Protein AF-A0A383WEY5-F1 (afdb_monomer_lite)

pLDDT: mean 70.54, std 19.61, range [33.72, 97.19]

Foldseek 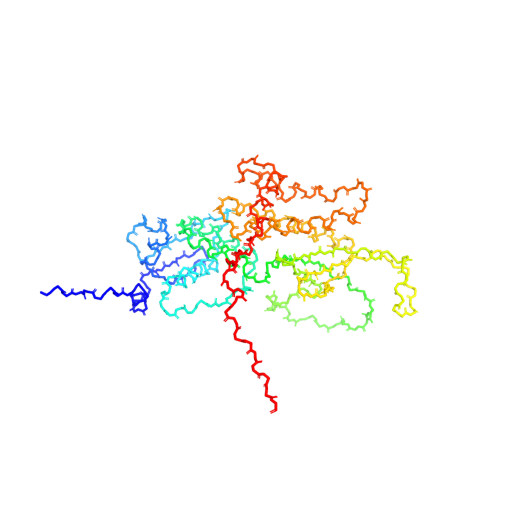3Di:
DDPPPPPDAPQNVQQPDFQQAWEAFLVRDTDGHHLVLCCVFFPLSVPDPPDSYHYQSVPDQVNHTQDPLLVVVLRLLSCCLRNHNVSPSPPPLQVDQLVSLLSNLSVCVSRRGDPSSNLVSLLSCQPSQFNFLWQWDFAPPPDDDPDDDDDDPDDPPPPVPPDDPPGIDTQTDGLQWFKAKDWPPVPDDPPPDPDDDPDDTWIWIWIDDPPDDTDTRDIDDPVSVVSSLLSVLQSLQSQLLSCLQSVRPSSLLSSLVSCVRHLVNVQPRPDDPDRPPVSVCSNCPPSSCVSNVNDRSVVSSVVSVPPPPPPVPPPPPPPVPVPPDDDPDDDD

Structure (mmCIF, N/CA/C/O backbone):
data_AF-A0A383WEY5-F1
#
_entry.id   AF-A0A383WEY5-F1
#
loop_
_atom_site.group_PDB
_atom_site.id
_atom_site.type_symbol
_atom_site.label_atom_id
_atom_site.label_alt_id
_atom_site.label_comp_id
_atom_site.label_asym_id
_atom_site.label_entity_id
_atom_site.label_seq_id
_atom_site.pdbx_PDB_ins_code
_atom_site.Cartn_x
_atom_site.Cartn_y
_atom_site.Cartn_z
_atom_site.occupancy
_atom_site.B_iso_or_equiv
_atom_site.auth_seq_id
_atom_site.auth_comp_id
_atom_site.auth_asym_id
_atom_site.auth_atom_id
_atom_site.pdbx_PDB_model_num
ATOM 1 N N . MET A 1 1 ? -49.384 -15.148 17.218 1.00 43.59 1 MET A N 1
ATOM 2 C CA . MET A 1 1 ? -48.835 -14.419 16.056 1.00 43.59 1 MET A CA 1
ATOM 3 C C . MET A 1 1 ? -47.506 -13.821 16.483 1.00 43.59 1 MET A C 1
ATOM 5 O O . MET A 1 1 ? -47.506 -12.902 17.290 1.00 43.59 1 MET A O 1
ATOM 9 N N . ALA A 1 2 ? -46.388 -14.416 16.065 1.00 38.34 2 ALA A N 1
ATOM 10 C CA . ALA A 1 2 ? -45.061 -13.903 16.392 1.00 38.34 2 ALA A CA 1
ATOM 11 C C . ALA A 1 2 ? -44.795 -12.667 15.525 1.00 38.34 2 ALA A C 1
ATOM 13 O O . ALA A 1 2 ? -44.758 -12.763 14.300 1.00 38.34 2 ALA A O 1
ATOM 14 N N . SER A 1 3 ? -44.684 -11.505 16.168 1.00 42.38 3 SER A N 1
ATOM 15 C CA . SER A 1 3 ? -44.278 -10.261 15.521 1.00 42.38 3 SER A CA 1
ATOM 16 C C . SER A 1 3 ? -42.852 -10.437 15.012 1.00 42.38 3 SER A C 1
ATOM 18 O O . SER A 1 3 ? -41.915 -10.499 15.804 1.00 42.38 3 SER A O 1
ATOM 20 N N . CYS A 1 4 ? -42.700 -10.550 13.694 1.00 42.41 4 CYS A N 1
ATOM 21 C CA . CYS A 1 4 ? -41.409 -10.519 13.026 1.00 42.41 4 CYS A CA 1
ATOM 22 C C . CYS A 1 4 ? -40.810 -9.128 13.270 1.00 42.41 4 CYS A C 1
ATOM 24 O O . CYS A 1 4 ? -41.221 -8.152 12.640 1.00 42.41 4 CYS A O 1
ATOM 26 N N . SER A 1 5 ? -39.906 -9.011 14.245 1.00 51.88 5 SER A N 1
ATOM 27 C CA . SER A 1 5 ? -39.143 -7.789 14.467 1.00 51.88 5 SER A CA 1
ATOM 28 C C . SER A 1 5 ? -38.393 -7.475 13.176 1.00 51.88 5 SER A C 1
ATOM 30 O O . SER A 1 5 ? -37.615 -8.290 12.680 1.00 51.88 5 SER A O 1
ATOM 32 N N . LYS A 1 6 ? -38.677 -6.310 12.584 1.00 58.25 6 LYS A N 1
ATOM 33 C CA . LYS A 1 6 ? -37.878 -5.789 11.476 1.00 58.25 6 LYS A CA 1
ATOM 34 C C . LYS A 1 6 ? -36.444 -5.699 11.986 1.00 58.25 6 LYS A C 1
ATOM 36 O O . LYS A 1 6 ? -36.179 -4.952 12.922 1.00 58.25 6 LYS A O 1
ATOM 41 N N . GLN A 1 7 ? -35.551 -6.501 11.415 1.00 49.25 7 GLN A N 1
ATOM 42 C CA . GLN A 1 7 ? -34.121 -6.312 11.598 1.00 49.25 7 GLN A CA 1
ATOM 43 C C . GLN A 1 7 ? -33.786 -4.964 10.969 1.00 49.25 7 GLN A C 1
ATOM 45 O O . GLN A 1 7 ? -33.694 -4.860 9.747 1.00 49.25 7 GLN A O 1
ATOM 50 N N . SER A 1 8 ? -33.693 -3.927 11.800 1.00 51.91 8 SER A N 1
ATOM 51 C CA . SER A 1 8 ? -33.147 -2.641 11.385 1.00 51.91 8 SER A CA 1
ATOM 52 C C . SER A 1 8 ? -31.754 -2.905 10.839 1.00 51.91 8 SER A C 1
ATOM 54 O O . SER A 1 8 ? -30.944 -3.584 11.480 1.00 51.91 8 SER A O 1
ATOM 56 N N . SER A 1 9 ? -31.495 -2.446 9.621 1.00 63.38 9 SER A N 1
ATOM 57 C CA . SER A 1 9 ? -30.185 -2.670 9.020 1.00 63.38 9 SER A CA 1
ATOM 58 C C . SER A 1 9 ? -29.128 -1.900 9.818 1.00 63.38 9 SER A C 1
ATOM 60 O O . SER A 1 9 ? -29.400 -0.826 10.353 1.00 63.38 9 SER A O 1
ATOM 62 N N . PHE A 1 10 ? -27.901 -2.419 9.890 1.00 59.50 10 PHE A N 1
ATOM 63 C CA . PHE A 1 10 ? -26.792 -1.723 10.557 1.00 59.50 10 PHE A CA 1
ATOM 64 C C . PHE A 1 10 ? -26.586 -0.297 9.999 1.00 59.50 10 PHE A C 1
ATOM 66 O O . PHE A 1 10 ? -26.221 0.625 10.726 1.00 59.50 10 PHE A O 1
ATOM 73 N N . ALA A 1 11 ? -26.904 -0.096 8.716 1.00 57.78 11 ALA A N 1
ATOM 74 C CA . ALA A 1 11 ? -26.893 1.205 8.061 1.00 57.78 11 ALA A CA 1
ATOM 75 C C . ALA A 1 11 ? -27.895 2.201 8.672 1.00 57.78 11 ALA A C 1
ATOM 77 O O . ALA A 1 11 ? -27.540 3.361 8.858 1.00 57.78 11 ALA A O 1
ATOM 78 N N . GLU A 1 12 ? -29.109 1.760 9.022 1.00 60.22 12 GLU A N 1
ATOM 79 C CA . GLU A 1 12 ? -30.124 2.597 9.686 1.00 60.22 12 GLU A CA 1
ATOM 80 C C . GLU A 1 12 ? -29.719 2.955 11.118 1.00 60.22 12 GLU A C 1
ATOM 82 O O . GLU A 1 12 ? -29.953 4.077 11.559 1.00 60.22 12 GLU A O 1
ATOM 87 N N . PHE A 1 13 ? -29.075 2.024 11.826 1.00 62.94 13 PHE A N 1
ATOM 88 C CA . PHE A 1 13 ? -28.572 2.268 13.175 1.00 62.94 13 PHE A CA 1
ATOM 89 C C . PHE A 1 13 ? -27.443 3.310 13.179 1.00 62.94 13 PHE A C 1
ATOM 91 O O . PHE A 1 13 ? -27.469 4.273 13.948 1.00 62.94 13 PHE A O 1
ATOM 98 N N . ALA A 1 14 ? -26.472 3.156 12.277 1.00 59.81 14 ALA A N 1
ATOM 99 C CA . ALA A 1 14 ? -25.358 4.087 12.171 1.00 59.81 14 ALA A CA 1
ATOM 100 C C . ALA A 1 14 ? -25.795 5.456 11.623 1.00 59.81 14 ALA A C 1
ATOM 102 O O . ALA A 1 14 ? -25.292 6.474 12.075 1.00 59.81 14 ALA A O 1
ATOM 103 N N . ALA A 1 15 ? -26.754 5.510 10.688 1.00 59.94 15 ALA A N 1
ATOM 104 C CA . ALA A 1 15 ? -27.211 6.759 10.069 1.00 59.94 15 ALA A CA 1
ATOM 105 C C . ALA A 1 15 ? -27.900 7.743 11.033 1.00 59.94 15 ALA A C 1
ATOM 107 O O . ALA A 1 15 ? -27.973 8.929 10.724 1.00 59.94 15 ALA A O 1
ATOM 108 N N . GLY A 1 16 ? -28.414 7.263 12.170 1.00 62.66 16 GLY A N 1
ATOM 109 C CA . GLY A 1 16 ? -29.139 8.078 13.149 1.00 62.66 16 GLY A CA 1
ATOM 110 C C . GLY A 1 16 ? -28.388 8.360 14.451 1.00 62.66 16 GLY A C 1
ATOM 111 O O . GLY A 1 16 ? -28.964 8.990 15.334 1.00 62.66 16 GLY A O 1
ATOM 112 N N . THR A 1 17 ? -27.153 7.875 14.609 1.00 71.94 17 THR A N 1
ATOM 113 C CA . THR A 1 17 ? -26.399 7.992 15.865 1.00 71.94 17 THR A CA 1
ATOM 114 C C . THR A 1 17 ? -25.246 8.984 15.741 1.00 71.94 17 THR A C 1
ATOM 116 O O . THR A 1 17 ? -24.401 8.884 14.847 1.00 71.94 17 THR A O 1
ATOM 119 N N . ASP A 1 18 ? -25.211 9.949 16.663 1.00 83.44 18 ASP A N 1
ATOM 120 C CA . ASP A 1 18 ? -24.089 10.874 16.805 1.00 83.44 18 ASP A CA 1
ATOM 121 C C . ASP A 1 18 ? -22.791 10.095 17.096 1.00 83.44 18 ASP A C 1
ATOM 123 O O . ASP A 1 18 ? -22.831 9.063 17.776 1.00 83.44 18 ASP A O 1
ATOM 127 N N . PRO A 1 19 ? -21.626 10.551 16.598 1.00 86.56 19 PRO A N 1
ATOM 128 C CA . PRO A 1 19 ? -20.351 9.904 16.884 1.00 86.56 19 PRO A CA 1
ATOM 129 C C . PRO A 1 19 ? -20.079 9.923 18.394 1.00 86.56 19 PRO A C 1
ATOM 131 O O . PRO A 1 19 ? -19.884 10.976 18.999 1.00 86.56 19 PRO A O 1
ATOM 134 N N . THR A 1 20 ? -20.067 8.743 19.013 1.00 92.81 20 THR A N 1
ATOM 135 C CA . THR A 1 20 ? -19.913 8.588 20.470 1.00 92.81 20 THR A CA 1
ATOM 136 C C . THR A 1 20 ? -18.460 8.440 20.921 1.00 92.81 20 THR A C 1
ATOM 138 O O . THR A 1 20 ? -18.201 8.352 22.121 1.00 92.81 20 THR A O 1
ATOM 141 N N . LEU A 1 21 ? -17.514 8.339 19.984 1.00 94.69 21 LEU A N 1
ATOM 142 C CA . LEU A 1 21 ? -16.096 8.127 20.254 1.00 94.69 21 LEU A CA 1
ATOM 143 C C . LEU A 1 21 ? -15.261 9.253 19.646 1.00 94.69 21 LEU A C 1
ATOM 145 O O . LEU A 1 21 ? -15.475 9.651 18.504 1.00 94.69 21 LEU A O 1
ATOM 149 N N . THR A 1 22 ? -14.259 9.717 20.387 1.00 96.62 22 THR A N 1
ATOM 150 C CA . THR A 1 22 ? -13.216 10.610 19.871 1.00 96.62 22 THR A CA 1
ATOM 151 C C . THR A 1 22 ? -11.902 9.847 19.741 1.00 96.62 22 THR A C 1
ATOM 153 O O . THR A 1 22 ? -11.352 9.369 20.732 1.00 96.62 22 THR A O 1
ATOM 156 N N . VAL A 1 23 ? -11.369 9.738 18.527 1.00 96.69 23 VAL A N 1
ATOM 157 C CA . VAL A 1 23 ? -10.039 9.172 18.270 1.00 96.69 23 VAL A CA 1
ATOM 158 C C . VAL A 1 23 ? -9.011 10.294 18.355 1.00 96.69 23 VAL A C 1
ATOM 160 O O . VAL A 1 23 ? -9.119 11.285 17.637 1.00 96.69 23 VAL A O 1
ATOM 163 N N . LYS A 1 24 ? -8.024 10.157 19.238 1.00 97.19 24 LYS A N 1
ATOM 164 C CA . LYS A 1 24 ? -6.945 11.133 19.416 1.00 97.19 24 LYS A CA 1
ATOM 165 C C . LYS A 1 24 ? -5.685 10.632 18.715 1.00 97.19 24 LYS A C 1
ATOM 167 O O . LYS A 1 24 ? -5.243 9.523 18.998 1.00 97.19 24 LYS A O 1
ATOM 172 N N . THR A 1 25 ? -5.113 11.419 17.810 1.00 96.56 25 THR A N 1
ATOM 173 C CA . THR A 1 25 ? -3.921 11.038 17.031 1.00 96.56 25 THR A CA 1
ATOM 174 C C . THR A 1 25 ? -2.627 11.531 17.687 1.00 96.56 25 THR A C 1
ATOM 176 O O . THR A 1 25 ? -2.652 12.264 18.680 1.00 96.56 25 THR A O 1
ATOM 179 N N . ALA A 1 26 ? -1.472 11.108 17.168 1.00 94.19 26 ALA A N 1
ATOM 180 C CA . ALA A 1 26 ? -0.163 11.563 17.652 1.00 94.19 26 ALA A CA 1
ATOM 181 C C . ALA A 1 26 ? 0.045 13.072 17.467 1.00 94.19 26 ALA A C 1
ATOM 183 O O . ALA A 1 26 ? 0.628 13.721 18.330 1.00 94.19 26 ALA A O 1
ATOM 184 N N . ASP A 1 27 ? -0.539 13.636 16.411 1.00 93.12 27 ASP A N 1
ATOM 185 C CA . ASP A 1 27 ? -0.471 15.065 16.089 1.00 93.12 27 ASP A CA 1
ATOM 186 C C . ASP A 1 27 ? -1.382 15.932 16.986 1.00 93.12 27 ASP A C 1
ATOM 188 O O . ASP A 1 27 ? -1.498 17.139 16.786 1.00 93.12 27 ASP A O 1
ATOM 192 N N . GLY A 1 28 ? -2.075 15.326 17.960 1.00 93.44 28 GLY A N 1
ATOM 193 C CA . GLY A 1 28 ? -3.069 16.000 18.802 1.00 93.44 28 GLY A CA 1
ATOM 194 C C . GLY A 1 28 ? -4.422 16.216 18.116 1.00 93.44 28 GLY A C 1
ATOM 195 O O . GLY A 1 28 ? -5.297 16.871 18.679 1.00 93.44 28 GLY A O 1
ATOM 196 N N . GLY A 1 29 ? -4.613 15.660 16.917 1.00 94.06 29 GLY A N 1
ATOM 197 C CA . GLY A 1 29 ? -5.878 15.704 16.195 1.00 94.06 29 GLY A CA 1
ATOM 198 C C . GLY A 1 29 ? -6.965 14.885 16.893 1.00 94.06 29 GLY A C 1
ATOM 199 O O . GLY A 1 29 ? -6.694 13.841 17.487 1.00 94.06 29 GLY A O 1
ATOM 200 N N . HIS A 1 30 ? -8.210 15.352 16.788 1.00 95.56 30 HIS A N 1
ATOM 201 C CA . HIS A 1 30 ? -9.394 14.679 17.319 1.00 95.56 30 HIS A CA 1
ATOM 202 C C . HIS A 1 30 ? -10.341 14.330 16.172 1.00 95.56 30 HIS A C 1
ATOM 204 O O . HIS A 1 30 ? -10.857 15.220 15.497 1.00 95.56 30 HIS A O 1
ATOM 210 N N . ILE A 1 31 ? -10.560 13.036 15.946 1.00 94.44 31 ILE A N 1
ATOM 211 C CA . ILE A 1 31 ? -11.407 12.525 14.866 1.00 94.44 31 ILE A CA 1
ATOM 212 C C . ILE A 1 31 ? -12.661 11.890 15.485 1.00 94.44 31 ILE A C 1
ATOM 214 O O . ILE A 1 31 ? -12.530 10.949 16.273 1.00 94.44 31 ILE A O 1
ATOM 218 N N . PRO A 1 32 ? -13.874 12.370 15.162 1.00 93.69 32 PRO A N 1
ATOM 219 C CA . PRO A 1 32 ? -15.103 11.734 15.620 1.00 93.69 32 PRO A CA 1
ATOM 220 C C . PRO A 1 32 ? -15.298 10.373 14.937 1.00 93.69 32 PRO A C 1
ATOM 222 O O . PRO A 1 32 ? -15.072 10.239 13.736 1.00 93.69 32 PRO A O 1
ATOM 225 N N . ALA A 1 33 ? -15.735 9.368 15.695 1.00 92.19 33 ALA A N 1
ATOM 226 C CA . ALA A 1 33 ? -15.997 8.020 15.200 1.00 92.19 33 ALA A CA 1
ATOM 227 C C . ALA A 1 33 ? -17.173 7.350 15.931 1.00 92.19 33 ALA A C 1
ATOM 229 O O . ALA A 1 33 ? -17.556 7.725 17.043 1.00 92.19 33 ALA A O 1
ATOM 230 N N . HIS A 1 34 ? -17.730 6.307 15.317 1.00 91.69 34 HIS A N 1
ATOM 231 C CA . HIS A 1 34 ? -18.780 5.481 15.917 1.00 91.69 34 HIS A CA 1
ATOM 232 C C . HIS A 1 34 ? -18.167 4.298 16.668 1.00 91.69 34 HIS A C 1
ATOM 234 O O . HIS A 1 34 ? -17.575 3.406 16.053 1.00 91.69 34 HIS A O 1
ATOM 240 N N . ASN A 1 35 ? -18.347 4.270 17.995 1.00 92.25 35 ASN A N 1
ATOM 241 C CA . ASN A 1 35 ? -17.805 3.227 18.875 1.00 92.25 35 ASN A CA 1
ATOM 242 C C . ASN A 1 35 ? -18.172 1.812 18.391 1.00 92.25 35 ASN A C 1
ATOM 244 O O . ASN A 1 35 ? -17.320 0.932 18.306 1.00 92.25 35 ASN A O 1
ATOM 248 N N . GLU A 1 36 ? -19.429 1.612 17.997 1.00 90.12 36 GLU A N 1
ATOM 249 C CA . GLU A 1 36 ? -19.937 0.302 17.579 1.00 90.12 36 GLU A CA 1
ATOM 250 C C . GLU A 1 36 ? -19.319 -0.204 16.275 1.00 90.12 36 GLU A C 1
ATOM 252 O O . GLU A 1 36 ? -19.024 -1.393 16.143 1.00 90.12 36 GLU A O 1
ATOM 257 N N . VAL A 1 37 ? -19.068 0.701 15.324 1.00 90.06 37 VAL A N 1
ATOM 258 C CA . VAL A 1 37 ? -18.406 0.353 14.063 1.00 90.06 37 VAL A CA 1
ATOM 259 C C . VAL A 1 37 ? -16.993 -0.136 14.353 1.00 90.06 37 VAL A C 1
ATOM 261 O O . VAL A 1 37 ? -16.603 -1.214 13.904 1.00 90.06 37 VAL A O 1
ATOM 264 N N . LEU A 1 38 ? -16.243 0.629 15.146 1.00 92.25 38 LEU A N 1
ATOM 265 C CA . LEU A 1 38 ? -14.870 0.292 15.506 1.00 92.25 38 LEU A CA 1
ATOM 266 C C . LEU A 1 38 ? -14.778 -0.982 16.340 1.00 92.25 38 LEU A C 1
ATOM 268 O O . LEU A 1 38 ? -13.862 -1.774 16.138 1.00 92.25 38 LEU A O 1
ATOM 272 N N . TRP A 1 39 ? -15.740 -1.229 17.226 1.00 92.12 39 TRP A N 1
ATOM 273 C CA . TRP A 1 39 ? -15.789 -2.449 18.035 1.00 92.12 39 TRP A CA 1
ATOM 274 C C . TRP A 1 39 ? -15.992 -3.706 17.173 1.00 92.12 39 TRP A C 1
ATOM 276 O O . TRP A 1 39 ? -15.431 -4.778 17.448 1.00 92.12 39 TRP A O 1
ATOM 286 N N . LEU A 1 40 ? -16.755 -3.568 16.084 1.00 90.19 40 LEU A N 1
ATOM 287 C CA . LEU A 1 40 ? -16.955 -4.639 15.117 1.00 90.19 40 LEU A CA 1
ATOM 288 C C . LEU A 1 40 ? -15.687 -4.904 14.300 1.00 90.19 40 LEU A C 1
ATOM 290 O O . LEU A 1 40 ? -15.306 -6.067 14.136 1.00 90.19 40 LEU A O 1
ATOM 294 N N . VAL A 1 41 ? -15.034 -3.851 13.800 1.00 92.31 41 VAL A N 1
ATOM 295 C CA . VAL A 1 41 ? -13.964 -4.002 12.807 1.00 92.31 41 VAL A CA 1
ATOM 296 C C . VAL A 1 41 ? -12.550 -4.063 13.378 1.00 92.31 41 VAL A C 1
ATOM 298 O O . VAL A 1 41 ? -11.715 -4.674 12.721 1.00 92.31 41 VAL A O 1
ATOM 301 N N . CYS A 1 42 ? -12.271 -3.491 14.553 1.00 94.12 42 CYS A N 1
ATOM 302 C CA . CYS A 1 42 ? -10.924 -3.378 15.124 1.00 94.12 42 CYS A CA 1
ATOM 303 C C . CYS A 1 42 ? -10.793 -4.221 16.397 1.00 94.12 42 CYS A C 1
ATOM 305 O O . CYS A 1 42 ? -11.432 -3.951 17.419 1.00 94.12 42 CYS A O 1
ATOM 307 N N . SER A 1 43 ? -9.932 -5.239 16.372 1.00 94.12 43 SER A N 1
ATOM 308 C CA . SER A 1 43 ? -9.763 -6.132 17.522 1.00 94.12 43 SER A CA 1
ATOM 309 C C . SER A 1 43 ? -9.110 -5.455 18.724 1.00 94.12 43 SER A C 1
ATOM 311 O O . SER A 1 43 ? -9.415 -5.829 19.855 1.00 94.12 43 SER A O 1
ATOM 313 N N . CYS A 1 44 ? -8.224 -4.473 18.517 1.00 93.31 44 CYS A N 1
ATOM 314 C CA . CYS A 1 44 ? -7.603 -3.765 19.640 1.00 93.31 44 CYS A CA 1
ATOM 315 C C . CYS A 1 44 ? -8.631 -2.921 20.407 1.00 93.31 44 CYS A C 1
ATOM 317 O O . CYS A 1 44 ? -8.615 -2.901 21.636 1.00 93.31 44 CYS A O 1
ATOM 319 N N . TRP A 1 45 ? -9.575 -2.307 19.688 1.00 92.56 45 TRP A N 1
ATOM 320 C CA . TRP A 1 45 ? -10.630 -1.498 20.281 1.00 92.56 45 TRP A CA 1
ATOM 321 C C . TRP A 1 45 ? -11.671 -2.354 21.004 1.00 92.56 45 TRP A C 1
ATOM 323 O O . TRP A 1 45 ? -12.151 -1.980 22.069 1.00 92.56 45 TRP A O 1
ATOM 333 N N . ARG A 1 46 ? -11.958 -3.559 20.496 1.00 89.88 46 ARG A N 1
ATOM 334 C CA . ARG A 1 46 ? -12.866 -4.509 21.158 1.00 89.88 46 ARG A CA 1
ATOM 335 C C . ARG A 1 46 ? -12.474 -4.826 22.604 1.00 89.88 46 ARG A C 1
ATOM 337 O O . ARG A 1 46 ? -13.348 -5.073 23.430 1.00 89.88 46 ARG A O 1
ATOM 344 N N . ASN A 1 47 ? -11.173 -4.822 22.887 1.00 88.69 47 ASN A N 1
ATOM 345 C CA . ASN A 1 47 ? -10.608 -5.121 24.201 1.00 88.69 47 ASN A CA 1
ATOM 346 C C . ASN A 1 47 ? -10.268 -3.858 25.010 1.00 88.69 47 ASN A C 1
ATOM 348 O O . ASN A 1 47 ? -9.716 -3.968 26.106 1.00 88.69 47 ASN A O 1
ATOM 352 N N . ALA A 1 48 ? -10.545 -2.669 24.472 1.00 87.94 48 ALA A N 1
ATOM 353 C CA . ALA A 1 48 ? -10.270 -1.416 25.152 1.00 87.94 48 ALA A CA 1
ATOM 354 C C . ALA A 1 48 ? -11.243 -1.204 26.329 1.00 87.94 48 ALA A C 1
ATOM 356 O O . ALA A 1 48 ? -12.381 -1.684 26.296 1.00 87.94 48 ALA A O 1
ATOM 357 N N . PRO A 1 49 ? -10.819 -0.486 27.386 1.00 87.81 49 PRO A N 1
ATOM 358 C CA . PRO A 1 49 ? -11.724 -0.091 28.458 1.00 87.81 49 PRO A CA 1
ATOM 359 C C . PRO A 1 49 ? -12.861 0.777 27.910 1.00 87.81 49 PRO A C 1
ATOM 361 O O . PRO A 1 49 ? -12.678 1.504 26.933 1.00 87.81 49 PRO A O 1
ATOM 364 N N . ALA A 1 50 ? -14.021 0.735 28.571 1.00 89.88 50 ALA A N 1
ATOM 365 C CA . ALA A 1 50 ? -15.154 1.593 28.241 1.00 89.88 50 ALA A CA 1
ATOM 366 C C . ALA A 1 50 ? -14.747 3.068 28.395 1.00 89.88 50 ALA A C 1
ATOM 368 O O . ALA A 1 50 ? -14.691 3.608 29.498 1.00 89.88 50 ALA A O 1
ATOM 369 N N . SER A 1 51 ? -14.408 3.693 27.273 1.00 92.31 51 SER A N 1
ATOM 370 C CA . SER A 1 51 ? -13.923 5.061 27.177 1.00 92.31 51 SER A CA 1
ATOM 371 C C . SER A 1 51 ? -14.543 5.708 25.951 1.00 92.31 51 SER A C 1
ATOM 373 O O . SER A 1 51 ? -14.654 5.086 24.895 1.00 92.31 51 SER A O 1
ATOM 375 N N . ASN A 1 52 ? -14.892 6.985 26.081 1.00 94.19 52 ASN A N 1
ATOM 376 C CA . ASN A 1 52 ? -15.352 7.805 24.960 1.00 94.19 52 ASN A CA 1
ATOM 377 C C . ASN A 1 52 ? -14.178 8.373 24.148 1.00 94.19 52 ASN A C 1
ATOM 379 O O . ASN A 1 52 ? -14.388 9.104 23.180 1.00 94.19 52 ASN A O 1
ATOM 383 N N . THR A 1 53 ? -12.947 8.010 24.516 1.00 96.50 53 THR A N 1
ATOM 384 C CA . THR A 1 53 ? -11.725 8.408 23.823 1.00 96.50 53 THR A CA 1
ATOM 385 C C . THR A 1 53 ? -10.867 7.190 23.510 1.00 96.50 53 THR A C 1
ATOM 387 O O . THR A 1 53 ? -10.533 6.415 24.411 1.00 96.50 53 THR A O 1
ATOM 390 N N . TRP A 1 54 ? -10.463 7.063 22.247 1.00 95.69 54 TRP A N 1
ATOM 391 C CA . TRP A 1 54 ? -9.442 6.120 21.803 1.00 95.69 54 TRP A CA 1
ATOM 392 C C . TRP A 1 54 ? -8.137 6.875 21.548 1.00 95.69 54 TRP A C 1
ATOM 394 O O . TRP A 1 54 ? -8.015 7.598 20.560 1.00 95.69 54 TRP A O 1
ATOM 404 N N . ASP A 1 55 ? -7.178 6.755 22.469 1.00 96.50 55 ASP A N 1
ATOM 405 C CA . ASP A 1 55 ? -5.888 7.445 22.366 1.00 96.50 55 ASP A CA 1
ATOM 406 C C . ASP A 1 55 ? -4.889 6.628 21.527 1.00 96.50 55 ASP A C 1
ATOM 408 O O . ASP A 1 55 ? -4.428 5.565 21.947 1.00 96.50 55 ASP A O 1
ATOM 412 N N . LEU A 1 56 ? -4.575 7.131 20.330 1.00 96.12 56 LEU A N 1
ATOM 413 C CA . LEU A 1 56 ? -3.578 6.592 19.403 1.00 96.12 56 LEU A CA 1
ATOM 414 C C . LEU A 1 56 ? -2.256 7.370 19.447 1.00 96.12 56 LEU A C 1
ATOM 416 O O . LEU A 1 56 ? -1.376 7.093 18.635 1.00 96.12 56 LEU A O 1
ATOM 420 N N . SER A 1 57 ? -2.071 8.328 20.363 1.00 95.94 57 SER A N 1
ATOM 421 C CA . SER A 1 57 ? -0.888 9.199 20.359 1.00 95.94 57 SER A CA 1
ATOM 422 C C . SER A 1 57 ? 0.434 8.447 20.549 1.00 95.94 57 SER A C 1
ATOM 424 O O . SER A 1 57 ? 1.476 8.927 20.118 1.00 95.94 57 SER A O 1
ATOM 426 N N . ASN A 1 58 ? 0.389 7.257 21.153 1.00 95.75 58 ASN A N 1
ATOM 427 C CA . ASN A 1 58 ? 1.552 6.387 21.347 1.00 95.75 58 ASN A CA 1
ATOM 428 C C . ASN A 1 58 ? 1.598 5.205 20.361 1.00 95.75 58 ASN A C 1
ATOM 430 O O . ASN A 1 58 ? 2.456 4.331 20.499 1.00 95.75 58 ASN A O 1
ATOM 434 N N . LEU A 1 59 ? 0.670 5.128 19.398 1.00 95.25 59 LEU A N 1
ATOM 435 C CA . LEU A 1 59 ? 0.673 4.062 18.403 1.00 95.25 59 LEU A CA 1
ATOM 436 C C . LEU A 1 59 ? 1.761 4.344 17.365 1.00 95.25 59 LEU A C 1
ATOM 438 O O . LEU A 1 59 ? 1.678 5.306 16.601 1.00 95.25 59 LEU A O 1
ATOM 442 N N . LEU A 1 60 ? 2.763 3.468 17.330 1.00 95.75 60 LEU A N 1
ATOM 443 C CA . LEU A 1 60 ? 3.827 3.509 16.338 1.00 95.75 60 LEU A CA 1
ATOM 444 C C . LEU A 1 60 ? 3.611 2.419 15.294 1.00 95.75 60 LEU A C 1
ATOM 446 O O . LEU A 1 60 ? 3.503 1.237 15.617 1.00 95.75 60 LEU A O 1
ATOM 450 N N . VAL A 1 61 ? 3.620 2.825 14.033 1.00 92.00 61 VAL A N 1
ATOM 451 C CA . VAL A 1 61 ? 3.560 1.955 12.868 1.00 92.00 61 VAL A CA 1
ATOM 452 C C . VAL A 1 61 ? 4.893 2.064 12.138 1.00 92.00 61 VAL A C 1
ATOM 454 O O . VAL A 1 61 ? 5.313 3.150 11.749 1.00 92.00 61 VAL A O 1
ATOM 457 N N . ASN A 1 62 ? 5.611 0.944 12.013 1.00 87.62 62 ASN A N 1
ATOM 458 C CA . ASN A 1 62 ? 6.981 0.911 11.480 1.00 87.62 62 ASN A CA 1
ATOM 459 C C . ASN A 1 62 ? 7.927 1.930 12.154 1.00 87.62 62 ASN A C 1
ATOM 461 O O . ASN A 1 62 ? 8.767 2.549 11.504 1.00 87.62 62 ASN A O 1
ATOM 465 N N . GLY A 1 63 ? 7.769 2.124 13.468 1.00 92.81 63 GLY A N 1
ATOM 466 C CA . GLY A 1 63 ? 8.582 3.056 14.256 1.00 92.81 63 GLY A CA 1
ATOM 467 C C . GLY A 1 63 ? 8.233 4.537 14.074 1.00 92.81 63 GLY A C 1
ATOM 468 O O . GLY A 1 63 ? 8.940 5.381 14.617 1.00 92.81 63 GLY A O 1
ATOM 469 N N . ARG A 1 64 ? 7.162 4.868 13.343 1.00 94.25 64 ARG A N 1
ATOM 470 C CA . ARG A 1 64 ? 6.678 6.241 13.154 1.00 94.25 64 ARG A CA 1
ATOM 471 C C . ARG A 1 64 ? 5.285 6.420 13.763 1.00 94.25 64 ARG A C 1
ATOM 473 O O . ARG A 1 64 ? 4.506 5.467 13.747 1.00 94.25 64 ARG A O 1
ATOM 480 N N . PRO A 1 65 ? 4.960 7.602 14.309 1.00 95.44 65 PRO A N 1
ATOM 481 C CA . PRO A 1 65 ? 3.593 7.907 14.708 1.00 95.44 65 PRO A CA 1
ATOM 482 C C . PRO A 1 65 ? 2.673 7.882 13.486 1.00 95.44 65 PRO A C 1
ATOM 484 O O . PRO A 1 65 ? 3.077 8.293 12.399 1.00 95.44 65 PRO A O 1
ATOM 487 N N . VAL A 1 66 ? 1.449 7.393 13.670 1.00 93.25 66 VAL A N 1
ATOM 488 C CA . VAL A 1 66 ? 0.451 7.351 12.593 1.00 93.25 66 VAL A CA 1
ATOM 489 C C . VAL A 1 66 ? -0.116 8.746 12.361 1.00 93.25 66 VAL A C 1
ATOM 491 O O . VAL A 1 66 ? -0.604 9.383 13.300 1.00 93.25 66 VAL A O 1
ATOM 494 N N . SER A 1 67 ? -0.093 9.190 11.108 1.00 93.50 67 SER A N 1
ATOM 495 C CA . SER A 1 67 ? -0.626 10.485 10.702 1.00 93.50 67 SER A CA 1
ATOM 496 C C . SER A 1 67 ? -2.146 10.557 10.861 1.00 93.50 67 SER A C 1
ATOM 498 O O . SER A 1 67 ? -2.878 9.588 10.624 1.00 93.50 67 SER A O 1
ATOM 500 N N . GLN A 1 68 ? -2.661 11.743 11.201 1.00 93.75 68 GLN A N 1
ATOM 501 C CA . GLN A 1 68 ? -4.110 11.980 11.235 1.00 93.75 68 GLN A CA 1
ATOM 502 C C . GLN A 1 68 ? -4.796 11.649 9.898 1.00 93.75 68 GLN A C 1
ATOM 504 O O . GLN A 1 68 ? -5.924 11.142 9.881 1.00 93.75 68 GLN A O 1
ATOM 509 N N . THR A 1 69 ? -4.109 11.897 8.781 1.00 91.50 69 THR A N 1
ATOM 510 C CA . THR A 1 69 ? -4.589 11.606 7.426 1.00 91.50 69 THR A CA 1
ATOM 511 C C . THR A 1 69 ? -4.821 10.111 7.221 1.00 91.50 69 THR A C 1
ATOM 513 O O . THR A 1 69 ? -5.901 9.730 6.768 1.00 91.50 69 THR A O 1
ATOM 516 N N . ALA A 1 70 ? -3.865 9.257 7.605 1.00 92.19 70 ALA A N 1
ATOM 517 C CA . ALA A 1 70 ? -4.005 7.809 7.473 1.00 92.19 70 ALA A CA 1
ATOM 518 C C . ALA A 1 70 ? -5.145 7.262 8.346 1.00 92.19 70 ALA A C 1
ATOM 520 O O . ALA A 1 70 ? -5.960 6.470 7.865 1.00 92.19 70 ALA A O 1
ATOM 521 N N . VAL A 1 71 ? -5.262 7.735 9.595 1.00 94.69 71 VAL A N 1
ATOM 522 C CA . VAL A 1 71 ? -6.360 7.337 10.497 1.00 94.69 71 VAL A CA 1
ATOM 523 C C . VAL A 1 71 ? -7.713 7.714 9.896 1.00 94.69 71 VAL A C 1
ATOM 525 O O . VAL A 1 71 ? -8.601 6.869 9.789 1.00 94.69 71 VAL A O 1
ATOM 528 N N . THR A 1 72 ? -7.860 8.963 9.451 1.00 92.69 72 THR A N 1
ATOM 529 C CA . THR A 1 72 ? -9.105 9.461 8.848 1.00 92.69 72 THR A CA 1
ATOM 530 C C . THR A 1 72 ? -9.465 8.660 7.597 1.00 92.69 72 THR A C 1
ATOM 532 O O . THR A 1 72 ? -10.609 8.243 7.442 1.00 92.69 72 THR A O 1
ATOM 535 N N . ALA A 1 73 ? -8.489 8.380 6.731 1.00 90.00 73 ALA A N 1
ATOM 536 C CA . ALA A 1 73 ? -8.711 7.622 5.506 1.00 90.00 73 ALA A CA 1
ATOM 537 C C . ALA A 1 73 ? -9.173 6.182 5.787 1.00 90.00 73 ALA A C 1
ATOM 539 O O . ALA A 1 73 ? -10.137 5.717 5.178 1.00 90.00 73 ALA A O 1
ATOM 540 N N . VAL A 1 74 ? -8.550 5.484 6.744 1.00 92.88 74 VAL A N 1
ATOM 541 C CA . VAL A 1 74 ? -8.981 4.129 7.129 1.00 92.88 74 VAL A CA 1
ATOM 542 C C . VAL A 1 74 ? -10.384 4.142 7.733 1.00 92.88 74 VAL A C 1
ATOM 544 O O . VAL A 1 74 ? -11.202 3.300 7.362 1.00 92.88 74 VAL A O 1
ATOM 547 N N . LEU A 1 75 ? -10.708 5.111 8.597 1.00 91.88 75 LEU A N 1
ATOM 548 C CA . LEU A 1 75 ? -12.058 5.256 9.154 1.00 91.88 75 LEU A CA 1
ATOM 549 C C . LEU A 1 75 ? -13.108 5.494 8.062 1.00 91.88 75 LEU A C 1
ATOM 551 O O . LEU A 1 75 ? -14.161 4.855 8.074 1.00 91.88 75 LEU A O 1
ATOM 555 N N . SER A 1 76 ? -12.805 6.335 7.072 1.00 88.00 76 SER A N 1
ATOM 556 C CA . SER A 1 76 ? -13.685 6.565 5.921 1.00 88.00 76 SER A CA 1
ATOM 557 C C . SER A 1 76 ? -13.928 5.291 5.110 1.00 88.00 76 SER A C 1
ATOM 559 O O . SER A 1 76 ? -15.065 5.021 4.709 1.00 88.00 76 SER A O 1
ATOM 561 N N . VAL A 1 77 ? -12.894 4.466 4.901 1.00 87.19 77 VAL A N 1
ATOM 562 C CA . VAL A 1 77 ? -13.029 3.163 4.226 1.00 87.19 77 VAL A CA 1
ATOM 563 C C . VAL A 1 77 ? -13.889 2.213 5.054 1.00 87.19 77 VAL A C 1
ATOM 565 O O . VAL A 1 77 ? -14.813 1.604 4.516 1.00 87.19 77 VAL A O 1
ATOM 568 N N . VAL A 1 78 ? -13.653 2.134 6.364 1.00 89.69 78 VAL A N 1
ATOM 569 C CA . VAL A 1 78 ? -14.450 1.321 7.291 1.00 89.69 78 VAL A CA 1
ATOM 570 C C . VAL A 1 78 ? -15.926 1.728 7.245 1.00 89.69 78 VAL A C 1
ATOM 572 O O . VAL A 1 78 ? -16.788 0.866 7.065 1.00 89.69 78 VAL A O 1
ATOM 575 N N . HIS A 1 79 ? -16.241 3.019 7.341 1.00 85.94 79 HIS A N 1
ATOM 576 C CA . HIS A 1 79 ? -17.623 3.499 7.283 1.00 85.94 79 HIS A CA 1
ATOM 577 C C . HIS A 1 79 ? -18.282 3.213 5.932 1.00 85.94 79 HIS A C 1
ATOM 579 O O . HIS A 1 79 ? -19.390 2.671 5.895 1.00 85.94 79 HIS A O 1
ATOM 585 N N . SER A 1 80 ? -17.567 3.464 4.834 1.00 82.94 80 SER A N 1
ATOM 586 C CA . SER A 1 80 ? -18.044 3.161 3.479 1.00 82.94 80 SER A CA 1
ATOM 587 C C . SER A 1 80 ? -18.319 1.666 3.288 1.00 82.94 80 SER A C 1
ATOM 589 O O . SER A 1 80 ? -19.317 1.285 2.677 1.00 82.94 80 SER A O 1
ATOM 591 N N . SER A 1 81 ? -17.462 0.802 3.843 1.00 78.88 81 SER A N 1
ATOM 592 C CA . SER A 1 81 ? -17.573 -0.657 3.730 1.00 78.88 81 SER A CA 1
ATOM 593 C C . SER A 1 81 ? -18.825 -1.229 4.387 1.00 78.88 81 SER A C 1
ATOM 595 O O . SER A 1 81 ? -19.376 -2.228 3.927 1.00 78.88 81 SER A O 1
ATOM 597 N N . MET A 1 82 ? -19.277 -0.573 5.452 1.00 78.00 82 MET A N 1
ATOM 598 C CA . MET A 1 82 ? -20.390 -1.007 6.286 1.00 78.00 82 MET A CA 1
ATOM 599 C C . MET A 1 82 ? -21.739 -0.522 5.742 1.00 78.00 82 MET A C 1
ATOM 601 O O . MET A 1 82 ? -22.779 -0.834 6.320 1.00 78.00 82 MET A O 1
ATOM 605 N N . GLY A 1 83 ? -21.737 0.283 4.669 1.00 69.38 83 GLY A N 1
ATOM 606 C CA . GLY A 1 83 ? -22.928 1.000 4.206 1.00 69.38 83 GLY A CA 1
ATOM 607 C C . GLY A 1 83 ? -23.504 1.939 5.271 1.00 69.38 83 GLY A C 1
ATOM 608 O O . GLY A 1 83 ? -24.654 2.362 5.167 1.00 69.38 83 GLY A O 1
ATOM 609 N N . ALA A 1 84 ? -22.724 2.233 6.313 1.00 56.41 84 ALA A N 1
ATOM 610 C CA . ALA A 1 84 ? -23.125 3.086 7.410 1.00 56.41 84 ALA A CA 1
ATOM 611 C C . ALA A 1 84 ? -23.300 4.517 6.881 1.00 56.41 84 ALA A C 1
ATOM 613 O O . ALA A 1 84 ? -22.470 5.007 6.120 1.00 56.41 84 ALA A O 1
ATOM 614 N N . LEU A 1 85 ? -24.376 5.190 7.298 1.00 54.06 85 LEU A N 1
ATOM 615 C CA . LEU A 1 85 ? -24.556 6.648 7.185 1.00 54.06 85 LEU A CA 1
ATOM 616 C C . LEU A 1 85 ? -24.869 7.233 5.799 1.00 54.06 85 LEU A C 1
ATOM 618 O O . LEU A 1 85 ? -24.765 8.444 5.623 1.00 54.06 85 LEU A O 1
ATOM 622 N N . GLY A 1 86 ? -25.226 6.435 4.788 1.00 54.28 86 GLY A N 1
ATOM 623 C CA . GLY A 1 86 ? -25.369 6.997 3.436 1.00 54.28 86 GLY A CA 1
ATOM 624 C C . GLY A 1 86 ? -24.061 7.618 2.929 1.00 54.28 86 GLY A C 1
ATOM 625 O O . GLY A 1 86 ? -24.081 8.435 2.005 1.00 54.28 86 GLY A O 1
ATOM 626 N N . TYR A 1 87 ? -22.934 7.210 3.531 1.00 51.59 87 TYR A N 1
ATOM 627 C CA . TYR A 1 87 ? -21.596 7.489 3.051 1.00 51.59 87 TYR A CA 1
ATOM 628 C C . TYR A 1 87 ? -21.512 6.829 1.681 1.00 51.59 87 TYR A C 1
ATOM 630 O O . TYR A 1 87 ? -21.346 5.613 1.546 1.00 51.59 87 TYR A O 1
ATOM 638 N N . LYS A 1 88 ? -21.734 7.620 0.630 1.00 54.75 88 LYS A N 1
ATOM 639 C CA . LYS A 1 88 ? -21.369 7.175 -0.706 1.00 54.75 88 LYS A CA 1
ATOM 640 C C . LYS A 1 88 ? -19.873 6.913 -0.615 1.00 54.75 88 LYS A C 1
ATOM 642 O O . LYS A 1 88 ? -19.190 7.800 -0.107 1.00 54.75 88 LYS A O 1
ATOM 647 N N . PRO A 1 89 ? -19.380 5.732 -1.035 1.00 53.91 89 PRO A N 1
ATOM 648 C CA . PRO A 1 89 ? -17.949 5.518 -1.126 1.00 53.91 89 PRO A CA 1
ATOM 649 C C . PRO A 1 89 ? -17.442 6.658 -1.990 1.00 53.91 89 PRO A C 1
ATOM 651 O O . PRO A 1 89 ? -17.750 6.700 -3.187 1.00 53.91 89 PRO A O 1
ATOM 654 N N . ASP A 1 90 ? -16.798 7.637 -1.359 1.00 54.09 90 ASP A N 1
ATOM 655 C CA . ASP A 1 90 ? -16.195 8.716 -2.099 1.00 54.09 90 ASP A CA 1
ATOM 656 C C . ASP A 1 90 ? -15.163 7.992 -2.950 1.00 54.09 90 ASP A C 1
ATOM 658 O O . ASP A 1 90 ? -14.325 7.244 -2.438 1.00 54.09 90 ASP A O 1
ATOM 662 N N . ARG A 1 91 ? -15.379 7.998 -4.266 1.00 51.66 91 ARG A N 1
ATOM 663 C CA . ARG A 1 91 ? -14.602 7.184 -5.200 1.00 51.66 91 ARG A CA 1
ATOM 664 C C . ARG A 1 91 ? -13.263 7.883 -5.378 1.00 51.66 91 ARG A C 1
ATOM 666 O O . ARG A 1 91 ? -12.961 8.408 -6.440 1.00 51.66 91 ARG A O 1
ATOM 673 N N . THR A 1 92 ? -12.465 7.873 -4.323 1.00 54.00 92 THR A N 1
ATOM 674 C CA . THR A 1 92 ? -11.157 8.506 -4.192 1.00 54.00 92 THR A CA 1
ATOM 675 C C . THR A 1 92 ? -10.039 7.573 -4.655 1.00 54.00 92 THR A C 1
ATOM 677 O O . THR A 1 92 ? -8.902 7.661 -4.199 1.00 54.00 92 THR A O 1
ATOM 680 N N . ALA A 1 93 ? -10.350 6.661 -5.583 1.00 51.00 93 ALA A N 1
ATOM 681 C CA . ALA A 1 93 ? -9.362 5.849 -6.276 1.00 51.00 93 ALA A CA 1
ATOM 682 C C . ALA A 1 93 ? -8.406 6.799 -7.029 1.00 51.00 93 ALA A C 1
ATOM 684 O O . ALA A 1 93 ? -8.748 7.293 -8.102 1.00 51.00 93 ALA A O 1
ATOM 685 N N . GLY A 1 94 ? -7.244 7.089 -6.431 1.00 59.91 94 GLY A N 1
ATOM 686 C CA . GLY A 1 94 ? -6.257 8.064 -6.917 1.00 59.91 94 GLY A CA 1
ATOM 687 C C . GLY A 1 94 ? -6.051 9.332 -6.070 1.00 59.91 94 GLY A C 1
ATOM 688 O O . GLY A 1 94 ? -5.315 10.201 -6.515 1.00 59.91 94 GLY A O 1
ATOM 689 N N . GLN A 1 95 ? -6.668 9.476 -4.889 1.00 72.75 95 GLN A N 1
ATOM 690 C CA . GLN A 1 95 ? -6.380 10.616 -3.991 1.00 72.75 95 GLN A CA 1
ATOM 691 C C . GLN A 1 95 ? -5.222 10.371 -3.021 1.00 72.75 95 GLN A C 1
ATOM 693 O O . GLN A 1 95 ? -4.712 11.319 -2.431 1.00 72.75 95 GLN A O 1
ATOM 698 N N . TYR A 1 96 ? -4.838 9.111 -2.832 1.00 78.44 96 TYR A N 1
ATOM 699 C CA . TYR A 1 96 ? -3.799 8.733 -1.886 1.00 78.44 96 TYR A CA 1
ATOM 700 C C . TYR A 1 96 ? -2.520 8.377 -2.630 1.00 78.44 96 TYR A C 1
ATOM 702 O O . TYR A 1 96 ? -2.557 7.595 -3.584 1.00 78.44 96 TYR A O 1
ATOM 710 N N . SER A 1 97 ? -1.396 8.920 -2.171 1.00 78.88 97 SER A N 1
ATOM 711 C CA . SER A 1 97 ? -0.081 8.503 -2.652 1.00 78.88 97 SER A CA 1
ATOM 712 C C . SER A 1 97 ? 0.244 7.086 -2.171 1.00 78.88 97 SER A C 1
ATOM 714 O O . SER A 1 97 ? -0.330 6.597 -1.191 1.00 78.88 97 SER A O 1
ATOM 716 N N . LEU A 1 98 ? 1.184 6.409 -2.838 1.00 80.31 98 LEU A N 1
ATOM 717 C CA . LEU A 1 98 ? 1.624 5.075 -2.420 1.00 80.31 98 LEU A CA 1
ATOM 718 C C . LEU A 1 98 ? 2.067 5.044 -0.938 1.00 80.31 98 LEU A C 1
ATOM 720 O O . LEU A 1 98 ? 1.527 4.215 -0.204 1.00 80.31 98 LEU A O 1
ATOM 724 N N . PRO A 1 99 ? 2.918 5.969 -0.439 1.00 84.06 99 PRO A N 1
ATOM 725 C CA . PRO A 1 99 ? 3.293 5.998 0.977 1.00 84.06 99 PRO A CA 1
ATOM 726 C C . PRO A 1 99 ? 2.102 6.125 1.935 1.00 84.06 99 PRO A C 1
ATOM 728 O O . PRO A 1 99 ? 2.093 5.497 2.992 1.00 84.06 99 PRO A O 1
ATOM 731 N N . GLN A 1 100 ? 1.079 6.905 1.568 1.00 86.88 100 GLN A N 1
ATOM 732 C CA . GLN A 1 100 ? -0.133 7.048 2.380 1.00 86.88 100 GLN A CA 1
ATOM 733 C C . GLN A 1 100 ? -0.928 5.743 2.428 1.00 86.88 100 GLN A C 1
ATOM 735 O O . GLN A 1 100 ? -1.387 5.338 3.492 1.00 86.88 100 GLN A O 1
ATOM 740 N N . LEU A 1 101 ? -1.072 5.056 1.295 1.00 87.81 101 LEU A N 1
ATOM 741 C CA . LEU A 1 101 ? -1.772 3.774 1.238 1.00 87.81 101 LEU A CA 1
ATOM 742 C C . LEU A 1 101 ? -1.033 2.672 2.012 1.00 87.81 101 LEU A C 1
ATOM 744 O O . LEU A 1 101 ? -1.674 1.839 2.656 1.00 87.81 101 LEU A O 1
ATOM 748 N N . GLU A 1 102 ? 0.300 2.671 1.979 1.00 89.50 102 GLU A N 1
ATOM 749 C CA . GLU A 1 102 ? 1.112 1.781 2.811 1.00 89.50 102 GLU A CA 1
ATOM 750 C C . GLU A 1 102 ? 0.903 2.070 4.300 1.00 89.50 102 GLU A C 1
ATOM 752 O O . GLU A 1 102 ? 0.645 1.146 5.073 1.00 89.50 102 GLU A O 1
ATOM 757 N N . GLU A 1 103 ? 0.953 3.343 4.702 1.00 92.38 103 GLU A N 1
ATOM 758 C CA . GLU A 1 103 ? 0.678 3.763 6.078 1.00 92.38 103 GLU A CA 1
ATOM 759 C C . GLU A 1 103 ? -0.727 3.329 6.524 1.00 92.38 103 GLU A C 1
ATOM 761 O O . GLU A 1 103 ? -0.882 2.770 7.609 1.00 92.38 103 GLU A O 1
ATOM 766 N N . MET A 1 104 ? -1.738 3.497 5.665 1.00 93.44 104 MET A N 1
ATOM 767 C CA . MET A 1 104 ? -3.112 3.054 5.916 1.00 93.44 104 MET A CA 1
ATOM 768 C C . MET A 1 104 ? -3.203 1.538 6.135 1.00 93.44 104 MET A C 1
ATOM 770 O O . MET A 1 104 ? -3.880 1.100 7.066 1.00 93.44 104 MET A O 1
ATOM 774 N N . LEU A 1 105 ? -2.531 0.725 5.309 1.00 93.75 105 LEU A N 1
ATOM 775 C CA . LEU A 1 105 ? -2.510 -0.733 5.476 1.00 93.75 105 LEU A CA 1
ATOM 776 C C . LEU A 1 105 ? -1.838 -1.150 6.782 1.00 93.75 105 LEU A C 1
ATOM 778 O O . LEU A 1 105 ? -2.370 -1.995 7.501 1.00 93.75 105 LEU A O 1
ATOM 782 N N . TRP A 1 106 ? -0.685 -0.561 7.095 1.00 94.50 106 TRP A N 1
ATOM 783 C CA . TRP A 1 106 ? 0.031 -0.886 8.321 1.00 94.50 106 TRP A CA 1
ATOM 784 C C . TRP A 1 106 ? -0.717 -0.432 9.573 1.00 94.50 106 TRP A C 1
ATOM 786 O O . TRP A 1 106 ? -0.738 -1.155 10.567 1.00 94.50 106 TRP A O 1
ATOM 796 N N . PHE A 1 107 ? -1.360 0.735 9.529 1.00 95.88 107 PHE A N 1
ATOM 797 C CA . PHE A 1 107 ? -2.236 1.190 10.600 1.00 95.88 107 PHE A CA 1
ATOM 798 C C . PHE A 1 107 ? -3.407 0.227 10.798 1.00 95.88 107 PHE A C 1
ATOM 800 O O . PHE A 1 107 ? -3.652 -0.201 11.925 1.00 95.88 107 PHE A O 1
ATOM 807 N N . ALA A 1 108 ? -4.086 -0.160 9.713 1.00 95.75 108 ALA A N 1
ATOM 808 C CA . ALA A 1 108 ? -5.198 -1.102 9.762 1.00 95.75 108 ALA A CA 1
ATOM 809 C C . ALA A 1 108 ? -4.779 -2.462 10.348 1.00 95.75 108 ALA A C 1
ATOM 811 O O . ALA A 1 108 ? -5.507 -3.027 11.162 1.00 95.75 108 ALA A O 1
ATOM 812 N N . ASP A 1 109 ? -3.598 -2.974 9.994 1.00 96.00 109 ASP A N 1
ATOM 813 C CA . ASP A 1 109 ? -3.039 -4.190 10.598 1.00 96.00 109 ASP A CA 1
ATOM 814 C C . ASP A 1 109 ? -2.735 -3.998 12.094 1.00 96.00 109 ASP A C 1
ATOM 816 O O . ASP A 1 109 ? -3.153 -4.807 12.922 1.00 96.00 109 ASP A O 1
ATOM 820 N N . ALA A 1 110 ? -2.099 -2.883 12.469 1.00 95.44 110 ALA A N 1
ATOM 821 C CA . ALA A 1 110 ? -1.723 -2.588 13.853 1.00 95.44 110 ALA A CA 1
ATOM 822 C C . ALA A 1 110 ? -2.930 -2.470 14.799 1.00 95.44 110 ALA A C 1
ATOM 824 O O . ALA A 1 110 ? -2.864 -2.907 15.950 1.00 95.44 110 ALA A O 1
ATOM 825 N N . VAL A 1 111 ? -4.053 -1.919 14.326 1.00 95.00 111 VAL A N 1
ATOM 826 C CA . VAL A 1 111 ? -5.308 -1.868 15.102 1.00 95.00 111 VAL A CA 1
ATOM 827 C C . VAL A 1 111 ? -6.137 -3.157 14.998 1.00 95.00 111 VAL A C 1
ATOM 829 O O . VAL A 1 111 ? -7.204 -3.279 15.611 1.00 95.00 111 VAL A O 1
ATOM 832 N N . GLY A 1 112 ? -5.647 -4.143 14.245 1.00 95.31 112 GLY A N 1
ATOM 833 C CA . GLY A 1 112 ? -6.311 -5.421 14.033 1.00 95.31 112 GLY A CA 1
ATOM 834 C C . GLY A 1 112 ? -7.651 -5.260 13.326 1.00 95.31 112 GLY A C 1
ATOM 835 O O . GLY A 1 112 ? -8.667 -5.800 13.776 1.00 95.31 112 GLY A O 1
ATOM 836 N N . CYS A 1 113 ? -7.672 -4.475 12.248 1.00 95.25 113 CYS A N 1
ATOM 837 C CA . CYS A 1 113 ? -8.823 -4.386 11.367 1.00 95.25 113 CYS A CA 1
ATOM 838 C C . CYS A 1 113 ? -9.184 -5.763 10.789 1.00 95.25 113 CYS A C 1
ATOM 840 O O . CYS A 1 113 ? -8.330 -6.611 10.530 1.00 95.25 113 CYS A O 1
ATOM 842 N N . SER A 1 114 ? -10.474 -5.971 10.526 1.00 92.19 114 SER A N 1
ATOM 843 C CA . SER A 1 114 ? -10.951 -7.183 9.859 1.00 92.19 114 SER A CA 1
ATOM 844 C C . SER A 1 114 ? -10.287 -7.389 8.490 1.00 92.19 114 SER A C 1
ATOM 846 O O . SER A 1 114 ? -9.959 -6.435 7.778 1.00 92.19 114 SER A O 1
ATOM 848 N N . SER A 1 115 ? -10.170 -8.651 8.071 1.00 90.12 115 SER A N 1
ATOM 849 C CA . SER A 1 115 ? -9.624 -9.003 6.755 1.00 90.12 115 SER A CA 1
ATOM 850 C C . SER A 1 115 ? -10.392 -8.354 5.602 1.00 90.12 115 SER A C 1
ATOM 852 O O . SER A 1 115 ? -9.790 -8.023 4.587 1.00 90.12 115 SER A O 1
ATOM 854 N N . THR A 1 116 ? -11.696 -8.114 5.756 1.00 89.19 116 THR A N 1
ATOM 855 C CA . THR A 1 116 ? -12.515 -7.398 4.770 1.00 89.19 116 THR A CA 1
ATOM 856 C C . THR A 1 116 ? -12.015 -5.973 4.546 1.00 89.19 116 THR A C 1
ATOM 858 O O . THR A 1 116 ? -11.873 -5.558 3.399 1.00 89.19 116 THR A O 1
ATOM 861 N N . VAL A 1 117 ? -11.699 -5.244 5.622 1.00 90.44 117 VAL A N 1
ATOM 862 C CA . VAL A 1 117 ? -11.166 -3.874 5.544 1.00 90.44 117 VAL A CA 1
ATOM 863 C C . VAL A 1 117 ? -9.787 -3.885 4.892 1.00 90.44 117 VAL A C 1
ATOM 865 O O . VAL A 1 117 ? -9.548 -3.122 3.960 1.00 90.44 117 VAL A O 1
ATOM 868 N N . LEU A 1 118 ? -8.906 -4.806 5.297 1.00 92.25 118 LEU A N 1
ATOM 869 C CA . LEU A 1 118 ? -7.581 -4.949 4.685 1.00 92.25 118 LEU A CA 1
ATOM 870 C C . LEU A 1 118 ? -7.666 -5.289 3.190 1.00 92.25 118 LEU A C 1
ATOM 872 O O . LEU A 1 118 ? -6.947 -4.710 2.383 1.00 92.25 118 LEU A O 1
ATOM 876 N N . VAL A 1 119 ? -8.576 -6.183 2.795 1.00 89.31 119 VAL A N 1
ATOM 877 C CA . VAL A 1 119 ? -8.822 -6.530 1.386 1.00 89.31 119 VAL A CA 1
ATOM 878 C C . VAL A 1 119 ? -9.361 -5.337 0.602 1.00 89.31 119 VAL A C 1
ATOM 880 O O . VAL A 1 119 ? -8.999 -5.171 -0.560 1.00 89.31 119 VAL A O 1
ATOM 883 N N . GLN A 1 120 ? -10.202 -4.497 1.203 1.00 88.38 120 GLN A N 1
ATOM 884 C CA . GLN A 1 120 ? -10.694 -3.285 0.552 1.00 88.38 120 GLN A CA 1
ATOM 885 C C . GLN A 1 120 ? -9.604 -2.228 0.403 1.00 88.38 120 GLN A C 1
ATOM 887 O O . GLN A 1 120 ? -9.471 -1.679 -0.684 1.00 88.38 120 GLN A O 1
ATOM 892 N N . LEU A 1 121 ? -8.784 -1.997 1.431 1.00 89.25 121 LEU A N 1
ATOM 893 C CA . LEU A 1 121 ? -7.617 -1.111 1.355 1.00 89.25 121 LEU A CA 1
ATOM 894 C C . LEU A 1 121 ? -6.608 -1.605 0.305 1.00 89.25 121 LEU A C 1
ATOM 896 O O . LEU A 1 121 ? -6.158 -0.839 -0.542 1.00 89.25 121 LEU A O 1
ATOM 900 N N . ALA A 1 122 ? -6.332 -2.911 0.275 1.00 87.62 122 ALA A N 1
ATOM 901 C CA . ALA A 1 122 ? -5.527 -3.547 -0.769 1.00 87.62 122 ALA A CA 1
ATOM 902 C C . ALA A 1 122 ? -6.168 -3.409 -2.158 1.00 87.62 122 ALA A C 1
ATOM 904 O O . ALA A 1 122 ? -5.485 -3.226 -3.163 1.00 87.62 122 ALA A O 1
ATOM 905 N N . GLY A 1 123 ? -7.496 -3.490 -2.214 1.00 83.25 123 GLY A N 1
ATOM 906 C CA . GLY A 1 123 ? -8.284 -3.231 -3.406 1.00 83.25 123 GLY A CA 1
ATOM 907 C C . GLY A 1 123 ? -8.165 -1.782 -3.862 1.00 83.25 123 GLY A C 1
ATOM 908 O O . GLY A 1 123 ? -8.071 -1.560 -5.058 1.00 83.25 123 GLY A O 1
ATOM 909 N N . LEU A 1 124 ? -8.109 -0.805 -2.953 1.00 81.31 124 LEU A N 1
ATOM 910 C CA . LEU A 1 124 ? -7.839 0.594 -3.287 1.00 81.31 124 LEU A CA 1
ATOM 911 C C . LEU A 1 124 ? -6.421 0.768 -3.826 1.00 81.31 124 LEU A C 1
ATOM 913 O O . LEU A 1 124 ? -6.260 1.487 -4.800 1.00 81.31 124 LEU A O 1
ATOM 917 N N . LEU A 1 125 ? -5.420 0.065 -3.298 1.00 77.81 125 LEU A N 1
ATOM 918 C CA . LEU A 1 125 ? -4.076 0.031 -3.893 1.00 77.81 125 LEU A CA 1
ATOM 919 C C . LEU A 1 125 ? -4.069 -0.569 -5.305 1.00 77.81 125 LEU A C 1
ATOM 921 O O . LEU A 1 125 ? -3.400 -0.054 -6.195 1.00 77.81 125 LEU A O 1
ATOM 925 N N . GLY A 1 126 ? -4.831 -1.642 -5.526 1.00 70.31 126 GLY A N 1
ATOM 926 C CA . GLY A 1 126 ? -4.936 -2.280 -6.840 1.00 70.31 126 GLY A CA 1
ATOM 927 C C . GLY A 1 126 ? -5.805 -1.517 -7.852 1.00 70.31 126 GLY A C 1
ATOM 928 O O . GLY A 1 126 ? -5.527 -1.579 -9.048 1.00 70.31 126 GLY A O 1
ATOM 929 N N . ASN A 1 127 ? -6.855 -0.824 -7.387 1.00 62.47 127 ASN A N 1
ATOM 930 C CA . ASN A 1 127 ? -7.894 -0.178 -8.206 1.00 62.47 127 ASN A CA 1
ATOM 931 C C . ASN A 1 127 ? -7.771 1.343 -8.307 1.00 62.47 127 ASN A C 1
ATOM 933 O O . ASN A 1 127 ? -8.371 1.911 -9.220 1.00 62.47 127 ASN A O 1
ATOM 937 N N . SER A 1 128 ? -7.057 2.019 -7.401 1.00 56.09 128 SER A N 1
ATOM 938 C CA . SER A 1 128 ? -6.561 3.374 -7.673 1.00 56.09 128 SER A CA 1
ATOM 939 C C . SER A 1 128 ? -5.757 3.234 -8.954 1.00 56.09 128 SER A C 1
ATOM 941 O O . SER A 1 128 ? -4.716 2.593 -8.948 1.00 56.09 128 SER A O 1
ATOM 943 N N . ALA A 1 129 ? -6.360 3.645 -10.076 1.00 36.12 129 ALA A N 1
ATOM 944 C CA . ALA A 1 129 ? -6.229 3.072 -11.427 1.00 36.12 129 ALA A CA 1
ATOM 945 C C . ALA A 1 129 ? -4.878 3.350 -12.135 1.00 36.12 129 ALA A C 1
ATOM 947 O O . ALA A 1 129 ? -4.827 3.632 -13.340 1.00 36.12 129 ALA A O 1
ATOM 948 N N . ARG A 1 130 ? -3.812 3.378 -11.337 1.00 42.88 130 ARG A N 1
ATOM 949 C CA . ARG A 1 130 ? -2.699 4.327 -11.313 1.00 42.88 130 ARG A CA 1
ATOM 950 C C . ARG A 1 130 ? -1.986 4.095 -9.966 1.00 42.88 130 ARG A C 1
ATOM 952 O O . ARG A 1 130 ? -1.972 4.974 -9.119 1.00 42.88 130 ARG A O 1
ATOM 959 N N . ALA A 1 131 ? -1.468 2.899 -9.689 1.00 41.31 131 ALA A N 1
ATOM 960 C CA . ALA A 1 131 ? -0.432 2.778 -8.660 1.00 41.31 131 ALA A CA 1
ATOM 961 C C . ALA A 1 131 ? 0.804 3.466 -9.239 1.00 41.31 131 ALA A C 1
ATOM 963 O O . ALA A 1 131 ? 1.655 2.798 -9.814 1.00 41.31 131 ALA A O 1
ATOM 964 N N . GLU A 1 132 ? 0.745 4.802 -9.229 1.00 51.72 132 GLU A N 1
ATOM 965 C CA . GLU A 1 132 ? 1.695 5.718 -9.826 1.00 51.72 132 GLU A CA 1
ATOM 966 C C . GLU A 1 132 ? 2.986 5.501 -9.070 1.00 51.72 132 GLU A C 1
ATOM 968 O O . GLU A 1 132 ? 3.119 5.891 -7.911 1.00 51.72 132 GLU A O 1
ATOM 973 N N . LEU A 1 133 ? 3.903 4.783 -9.705 1.00 52.50 133 LEU A N 1
ATOM 974 C CA . LEU A 1 133 ? 5.268 4.760 -9.225 1.00 52.50 133 LEU A CA 1
ATOM 975 C C . LEU A 1 133 ? 5.809 6.144 -9.550 1.00 52.50 133 LEU A C 1
ATOM 977 O O . LEU A 1 133 ? 6.207 6.381 -10.687 1.00 52.50 133 LEU A O 1
ATOM 981 N N . GLU A 1 134 ? 5.653 7.069 -8.604 1.00 58.84 134 GLU A N 1
ATOM 982 C CA . GLU A 1 134 ? 6.096 8.445 -8.759 1.00 58.84 134 GLU A CA 1
ATOM 983 C C . GLU A 1 134 ? 7.612 8.456 -8.716 1.00 58.84 134 GLU A C 1
ATOM 985 O O . GLU A 1 134 ? 8.232 8.184 -7.683 1.00 58.84 134 GLU A O 1
ATOM 990 N N . CYS A 1 135 ? 8.193 8.771 -9.863 1.00 58.38 135 CYS A N 1
ATOM 991 C CA . CYS A 1 135 ? 9.622 8.948 -9.992 1.00 58.38 135 CYS A CA 1
ATOM 992 C C . CYS A 1 135 ? 9.890 10.394 -10.360 1.00 58.38 135 CYS A C 1
ATOM 994 O O . CYS A 1 135 ? 9.433 10.871 -11.399 1.00 58.38 135 CYS A O 1
ATOM 996 N N . SER A 1 136 ? 10.583 11.093 -9.466 1.00 62.47 136 SER A N 1
ATOM 997 C CA . SER A 1 136 ? 10.993 12.479 -9.647 1.00 62.47 136 SER A CA 1
ATOM 998 C C . SER A 1 136 ? 12.458 12.536 -10.043 1.00 62.47 136 SER A C 1
ATOM 1000 O O . SER A 1 136 ? 13.297 11.935 -9.374 1.00 62.47 136 SER A O 1
ATOM 1002 N N . PHE A 1 137 ? 12.775 13.319 -11.063 1.00 68.31 137 PHE A N 1
ATOM 1003 C CA . PHE A 1 137 ? 14.151 13.664 -11.403 1.00 68.31 137 PHE A CA 1
ATOM 1004 C C . PHE A 1 137 ? 14.257 15.137 -11.777 1.00 68.31 137 PHE A C 1
ATOM 1006 O O . PHE A 1 137 ? 13.286 15.755 -12.225 1.00 68.31 137 PHE A O 1
ATOM 1013 N N . GLU A 1 138 ? 15.450 15.691 -11.581 1.00 65.31 138 GLU A N 1
ATOM 1014 C CA . GLU A 1 138 ? 15.764 17.056 -11.981 1.00 65.31 138 GLU A CA 1
ATOM 1015 C C . GLU A 1 138 ? 15.753 17.147 -13.511 1.00 65.31 138 GLU A C 1
ATOM 1017 O O . GLU A 1 138 ? 16.425 16.392 -14.222 1.00 65.31 138 GLU A O 1
ATOM 1022 N N . GLY A 1 139 ? 14.923 18.042 -14.038 1.00 58.62 139 GLY A N 1
ATOM 1023 C CA . GLY A 1 139 ? 14.885 18.333 -15.457 1.00 58.62 139 GLY A CA 1
ATOM 1024 C C . GLY A 1 139 ? 16.183 19.004 -15.884 1.00 58.62 139 GLY A C 1
ATOM 1025 O O . GLY A 1 139 ? 16.521 20.082 -15.394 1.00 58.62 139 GLY A O 1
ATOM 1026 N N . ASN A 1 140 ? 16.872 18.415 -16.863 1.00 52.31 140 ASN A N 1
ATOM 1027 C CA . ASN A 1 140 ? 17.879 19.135 -17.632 1.00 52.31 140 ASN A CA 1
ATOM 1028 C C . ASN A 1 140 ? 17.161 20.241 -18.407 1.00 52.31 140 ASN A C 1
ATOM 1030 O O . ASN A 1 140 ? 16.699 20.038 -19.530 1.00 52.31 140 ASN A O 1
ATOM 1034 N N . SER A 1 141 ? 17.033 21.421 -17.800 1.00 53.25 141 SER A N 1
ATOM 1035 C CA . SER A 1 141 ? 16.694 22.618 -18.554 1.00 53.25 141 SER A CA 1
ATOM 1036 C C . SER A 1 141 ? 17.846 22.851 -19.531 1.00 53.25 141 SER A C 1
ATOM 1038 O O . SER A 1 141 ? 18.932 23.298 -19.164 1.00 53.25 141 SER A O 1
ATOM 1040 N N . SER A 1 142 ? 17.657 22.457 -20.791 1.00 48.47 142 SER A N 1
ATOM 1041 C CA . SER A 1 142 ? 18.560 22.855 -21.861 1.00 48.47 142 SER A CA 1
ATOM 1042 C C . SER A 1 142 ? 18.435 24.371 -21.978 1.00 48.47 142 SER A C 1
ATOM 1044 O O . SER A 1 142 ? 17.500 24.889 -22.590 1.00 48.47 142 SER A O 1
ATOM 1046 N N . GLY A 1 143 ? 19.319 25.082 -21.286 1.00 46.47 143 GLY A N 1
ATOM 1047 C CA . GLY A 1 143 ? 19.333 26.529 -21.228 1.00 46.47 143 GLY A CA 1
ATOM 1048 C C . GLY A 1 143 ? 19.541 27.129 -22.612 1.00 46.47 143 GLY A C 1
ATOM 1049 O O . GLY A 1 143 ? 20.665 27.288 -23.070 1.00 46.47 143 GLY A O 1
ATOM 1050 N N . THR A 1 144 ? 18.452 27.552 -23.239 1.00 44.91 144 THR A N 1
ATOM 1051 C CA . THR A 1 144 ? 18.443 28.723 -24.111 1.00 44.91 144 THR A CA 1
ATOM 1052 C C . THR A 1 144 ? 17.498 29.720 -23.471 1.00 44.91 144 THR A C 1
ATOM 1054 O O . THR A 1 144 ? 16.308 29.674 -23.747 1.00 44.91 144 THR A O 1
ATOM 1057 N N . ASN A 1 145 ? 18.014 30.517 -22.533 1.00 42.06 145 ASN A N 1
ATOM 1058 C CA . ASN A 1 145 ? 17.545 31.867 -22.202 1.00 42.06 145 ASN A CA 1
ATOM 1059 C C . ASN A 1 145 ? 18.485 32.469 -21.151 1.00 42.06 145 ASN A C 1
ATOM 1061 O O . ASN A 1 145 ? 18.216 32.493 -19.952 1.00 42.06 145 ASN A O 1
ATOM 1065 N N . THR A 1 146 ? 19.630 32.952 -21.624 1.00 44.94 146 THR A N 1
ATOM 1066 C CA . THR A 1 146 ? 20.400 33.980 -20.930 1.00 44.94 146 THR A CA 1
ATOM 1067 C C . THR A 1 146 ? 19.682 35.326 -21.063 1.00 44.94 146 THR A C 1
ATOM 1069 O O . THR A 1 146 ? 19.236 35.694 -22.144 1.00 44.94 146 THR A O 1
ATOM 1072 N N . ALA A 1 147 ? 19.668 36.066 -19.950 1.00 44.66 147 ALA A N 1
ATOM 1073 C CA . ALA A 1 147 ? 19.326 37.484 -19.799 1.00 44.66 147 ALA A CA 1
ATOM 1074 C C . ALA A 1 147 ? 17.835 37.866 -19.699 1.00 44.66 147 ALA A C 1
ATOM 1076 O O . ALA A 1 147 ? 17.256 38.368 -20.653 1.00 44.66 147 ALA A O 1
ATOM 1077 N N . ALA A 1 148 ? 17.262 37.744 -18.491 1.00 45.44 148 ALA A N 1
ATOM 1078 C CA . ALA A 1 148 ? 16.552 38.839 -17.798 1.00 45.44 148 ALA A CA 1
ATOM 1079 C C . ALA A 1 148 ? 15.840 38.334 -16.526 1.00 45.44 148 ALA A C 1
ATOM 1081 O O . ALA A 1 148 ? 14.639 38.099 -16.551 1.00 45.44 148 ALA A O 1
ATOM 1082 N N . ALA A 1 149 ? 16.551 38.186 -15.403 1.00 43.41 149 ALA A N 1
ATOM 1083 C CA . ALA A 1 149 ? 15.915 38.130 -14.076 1.00 43.41 149 ALA A CA 1
ATOM 1084 C C . ALA A 1 149 ? 16.953 38.316 -12.958 1.00 43.41 149 ALA A C 1
ATOM 1086 O O . ALA A 1 149 ? 17.240 37.410 -12.184 1.00 43.41 149 ALA A O 1
ATOM 1087 N N . ALA A 1 150 ? 17.537 39.509 -12.882 1.00 43.09 150 ALA A N 1
ATOM 1088 C CA . ALA A 1 150 ? 18.298 39.957 -11.721 1.00 43.09 150 ALA A CA 1
ATOM 1089 C C . ALA A 1 150 ? 17.673 41.260 -11.211 1.00 43.09 150 ALA A C 1
ATOM 1091 O O . ALA A 1 150 ? 18.213 42.329 -11.463 1.00 43.09 150 ALA A O 1
ATOM 1092 N N . ALA A 1 151 ? 16.494 41.170 -10.586 1.00 46.41 151 ALA A N 1
ATOM 1093 C CA . ALA A 1 151 ? 15.943 42.177 -9.668 1.00 46.41 151 ALA A CA 1
ATOM 1094 C C . ALA A 1 151 ? 14.530 41.772 -9.213 1.00 46.41 151 ALA A C 1
ATOM 1096 O O . ALA A 1 151 ? 13.562 42.129 -9.874 1.00 46.41 151 ALA A O 1
ATOM 1097 N N . ALA A 1 152 ? 14.412 41.045 -8.096 1.00 43.50 152 ALA A N 1
ATOM 1098 C CA . ALA A 1 152 ? 13.260 41.114 -7.179 1.00 43.50 152 ALA A CA 1
ATOM 1099 C C . ALA A 1 152 ? 13.456 40.147 -5.997 1.00 43.50 152 ALA A C 1
ATOM 1101 O O . ALA A 1 152 ? 12.801 39.116 -5.891 1.00 43.50 152 ALA A O 1
ATOM 1102 N N . SER A 1 153 ? 14.374 40.476 -5.089 1.00 48.56 153 SER A N 1
ATOM 1103 C CA . SER A 1 153 ? 14.493 39.815 -3.786 1.00 48.56 153 SER A CA 1
ATOM 1104 C C . SER A 1 153 ? 13.940 40.738 -2.700 1.00 48.56 153 SER A C 1
ATOM 1106 O O . SER A 1 153 ? 14.664 41.628 -2.259 1.00 48.56 153 SER A O 1
ATOM 1108 N N . ALA A 1 154 ? 12.674 40.556 -2.302 1.00 44.38 154 ALA A N 1
ATOM 1109 C CA . ALA A 1 154 ? 12.141 40.916 -0.974 1.00 44.38 154 ALA A CA 1
ATOM 1110 C C . ALA A 1 154 ? 10.616 40.665 -0.880 1.00 44.38 154 ALA A C 1
ATOM 1112 O O . ALA A 1 154 ? 9.844 41.615 -0.945 1.00 44.38 154 ALA A O 1
ATOM 1113 N N . SER A 1 155 ? 10.182 39.404 -0.714 1.00 46.34 155 SER A N 1
ATOM 1114 C CA . SER A 1 155 ? 8.902 39.045 -0.036 1.00 46.34 155 SER A CA 1
ATOM 1115 C C . SER A 1 155 ? 8.611 37.530 0.089 1.00 46.34 155 SER A C 1
ATOM 1117 O O . SER A 1 155 ? 7.563 37.151 0.607 1.00 46.34 155 SER A O 1
ATOM 1119 N N . ALA A 1 156 ? 9.513 36.629 -0.312 1.00 42.59 156 ALA A N 1
ATOM 1120 C CA . ALA A 1 156 ? 9.220 35.195 -0.455 1.00 42.59 156 ALA A CA 1
ATOM 1121 C C . ALA A 1 156 ? 9.511 34.326 0.794 1.00 42.59 156 ALA A C 1
ATOM 1123 O O . ALA A 1 156 ? 10.222 33.333 0.702 1.00 42.59 156 ALA A O 1
ATOM 1124 N N . ALA A 1 157 ? 8.978 34.679 1.971 1.00 42.00 157 ALA A N 1
ATOM 1125 C CA . ALA A 1 157 ? 9.117 33.844 3.181 1.00 42.00 157 ALA A CA 1
ATOM 1126 C C . ALA A 1 157 ? 7.812 33.161 3.641 1.00 42.00 157 ALA A C 1
ATOM 1128 O O . ALA A 1 157 ? 7.850 32.320 4.532 1.00 42.00 157 ALA A O 1
ATOM 1129 N N . ALA A 1 158 ? 6.662 33.477 3.031 1.00 41.22 158 ALA A N 1
ATOM 1130 C CA . ALA A 1 158 ? 5.357 32.931 3.434 1.00 41.22 158 ALA A CA 1
ATOM 1131 C C . ALA A 1 158 ? 4.650 32.078 2.357 1.00 41.22 158 ALA A C 1
ATOM 1133 O O . ALA A 1 158 ? 3.558 31.578 2.604 1.00 41.22 158 ALA A O 1
ATOM 1134 N N . ALA A 1 159 ? 5.267 31.876 1.186 1.00 41.91 159 ALA A N 1
ATOM 1135 C CA . ALA A 1 159 ? 4.715 31.085 0.074 1.00 41.91 159 ALA A CA 1
ATOM 1136 C C . ALA A 1 159 ? 5.454 29.747 -0.166 1.00 41.91 159 ALA A C 1
ATOM 1138 O O . ALA A 1 159 ? 5.235 29.081 -1.171 1.00 41.91 159 ALA A O 1
ATOM 1139 N N . ALA A 1 160 ? 6.311 29.320 0.767 1.00 42.50 160 ALA A N 1
ATOM 1140 C CA . ALA A 1 160 ? 7.191 28.155 0.617 1.00 42.50 160 ALA A CA 1
ATOM 1141 C C . ALA A 1 160 ? 6.507 26.779 0.807 1.00 42.50 160 ALA A C 1
ATOM 1143 O O . ALA A 1 160 ? 7.193 25.773 0.948 1.00 42.50 160 ALA A O 1
ATOM 1144 N N . ALA A 1 161 ? 5.171 26.715 0.832 1.00 45.72 161 ALA A N 1
ATOM 1145 C CA . ALA A 1 161 ? 4.423 25.468 1.043 1.00 45.72 161 ALA A CA 1
ATOM 1146 C C . ALA A 1 161 ? 3.687 24.949 -0.208 1.00 45.72 161 ALA A C 1
ATOM 1148 O O . ALA A 1 161 ? 3.009 23.929 -0.121 1.00 45.72 161 ALA A O 1
ATOM 1149 N N . ALA A 1 162 ? 3.792 25.627 -1.359 1.00 46.44 162 ALA A N 1
ATOM 1150 C CA . ALA A 1 162 ? 3.065 25.229 -2.571 1.00 46.44 162 ALA A CA 1
ATOM 1151 C C . ALA A 1 162 ? 3.805 25.486 -3.896 1.00 46.44 162 ALA A C 1
ATOM 1153 O O . ALA A 1 162 ? 3.193 25.381 -4.957 1.00 46.44 162 ALA A O 1
ATOM 1154 N N . GLU A 1 163 ? 5.099 25.812 -3.871 1.00 42.00 163 GLU A N 1
ATOM 1155 C CA . GLU A 1 163 ? 5.893 25.837 -5.102 1.00 42.00 163 GLU A CA 1
ATOM 1156 C C . GLU A 1 163 ? 6.548 24.469 -5.282 1.00 42.00 163 GLU A C 1
ATOM 1158 O O . GLU A 1 163 ? 7.567 24.159 -4.664 1.00 42.00 163 GLU A O 1
ATOM 1163 N N . GLU A 1 164 ? 5.919 23.617 -6.099 1.00 49.59 164 GLU A N 1
ATOM 1164 C CA . GLU A 1 164 ? 6.613 22.446 -6.629 1.00 49.59 164 GLU A CA 1
ATOM 1165 C C . GLU A 1 164 ? 7.902 22.922 -7.313 1.00 49.59 164 GLU A C 1
ATOM 1167 O O . GLU A 1 164 ? 7.860 23.908 -8.058 1.00 49.59 164 GLU A O 1
ATOM 1172 N N . PRO A 1 165 ? 9.052 22.272 -7.059 1.00 52.81 165 PRO A N 1
ATOM 1173 C CA . PRO A 1 165 ? 10.319 22.687 -7.637 1.00 52.81 165 PRO A CA 1
ATOM 1174 C C . PRO A 1 165 ? 10.172 22.756 -9.156 1.00 52.81 165 PRO A C 1
ATOM 1176 O O . PRO A 1 165 ? 9.867 21.755 -9.810 1.00 52.81 165 PRO A O 1
ATOM 1179 N N . ILE A 1 166 ? 10.360 23.961 -9.698 1.00 51.28 166 ILE A N 1
ATOM 1180 C CA . ILE A 1 166 ? 10.276 24.276 -11.124 1.00 51.28 166 ILE A CA 1
ATOM 1181 C C . ILE A 1 166 ? 11.354 23.448 -11.837 1.00 51.28 166 ILE A C 1
ATOM 1183 O O . ILE A 1 166 ? 12.502 23.868 -11.944 1.00 51.28 166 ILE A O 1
ATOM 1187 N N . GLY A 1 167 ? 11.002 22.232 -12.259 1.00 59.06 167 GLY A N 1
ATOM 1188 C CA . GLY A 1 167 ? 11.917 21.306 -12.925 1.00 59.06 167 GLY A CA 1
ATOM 1189 C C . GLY A 1 167 ? 11.800 19.833 -12.529 1.00 59.06 167 GLY A C 1
ATOM 1190 O O . GLY A 1 167 ? 12.372 19.010 -13.237 1.00 59.06 167 GLY A O 1
ATOM 1191 N N . ALA A 1 168 ? 11.077 19.462 -11.467 1.00 60.25 168 ALA A N 1
ATOM 1192 C CA . ALA A 1 168 ? 10.880 18.045 -11.151 1.00 60.25 168 ALA A CA 1
ATOM 1193 C C . ALA A 1 168 ? 9.812 17.441 -12.068 1.00 60.25 168 ALA A C 1
ATOM 1195 O O . ALA A 1 168 ? 8.636 17.803 -11.996 1.00 60.25 168 ALA A O 1
ATOM 1196 N N . LYS A 1 169 ? 10.209 16.512 -12.940 1.00 67.19 169 LYS A N 1
ATOM 1197 C CA . LYS A 1 169 ? 9.253 15.774 -13.766 1.00 67.19 169 LYS A CA 1
ATOM 1198 C C . LYS A 1 169 ? 8.838 14.505 -13.032 1.00 67.19 169 LYS A C 1
ATOM 1200 O O . LYS A 1 169 ? 9.698 13.767 -12.562 1.00 67.19 169 LYS A O 1
ATOM 1205 N N . ARG A 1 170 ? 7.526 14.290 -12.890 1.00 69.62 170 ARG A N 1
ATOM 1206 C CA . ARG A 1 170 ? 6.957 13.078 -12.292 1.00 69.62 170 ARG A CA 1
ATOM 1207 C C . ARG A 1 170 ? 6.557 12.108 -13.394 1.00 69.62 170 ARG A C 1
ATOM 1209 O O . ARG A 1 170 ? 5.659 12.406 -14.182 1.00 69.62 170 ARG A O 1
ATOM 1216 N N . VAL A 1 171 ? 7.208 10.950 -13.423 1.00 69.31 171 VAL A N 1
ATOM 1217 C CA . VAL A 1 171 ? 6.756 9.803 -14.217 1.00 69.31 171 VAL A CA 1
ATOM 1218 C C . VAL A 1 171 ? 5.806 8.984 -13.365 1.00 69.31 171 VAL A C 1
ATOM 1220 O O . VAL A 1 171 ? 6.099 8.705 -12.210 1.00 69.31 171 VAL A O 1
ATOM 1223 N N . THR A 1 172 ? 4.697 8.577 -13.969 1.00 70.31 172 THR A N 1
ATOM 1224 C CA . THR A 1 172 ? 3.669 7.744 -13.354 1.00 70.31 172 THR A CA 1
ATOM 1225 C C . THR A 1 172 ? 3.571 6.428 -14.119 1.00 70.31 172 THR A C 1
ATOM 1227 O O . THR A 1 172 ? 3.142 6.393 -15.277 1.00 70.31 172 THR A O 1
ATOM 1230 N N . LEU A 1 173 ? 3.925 5.319 -13.472 1.00 70.62 173 LEU A N 1
ATOM 1231 C CA . LEU A 1 173 ? 3.724 3.973 -14.024 1.00 70.62 173 LEU A CA 1
ATOM 1232 C C . LEU A 1 173 ? 2.489 3.318 -13.402 1.00 70.62 173 LEU A C 1
ATOM 1234 O O . LEU A 1 173 ? 2.111 3.655 -12.297 1.00 70.62 173 LEU A O 1
ATOM 1238 N N . LYS A 1 174 ? 1.829 2.392 -14.096 1.00 76.31 174 LYS A N 1
ATOM 1239 C CA . LYS A 1 174 ? 0.631 1.693 -13.617 1.00 76.31 174 LYS A CA 1
ATOM 1240 C C . LYS A 1 174 ? 0.907 0.203 -13.509 1.00 76.31 174 LYS A C 1
ATOM 1242 O O . LYS A 1 174 ? 1.316 -0.414 -14.487 1.00 76.31 174 LYS A O 1
ATOM 1247 N N . LEU A 1 175 ? 0.592 -0.405 -12.368 1.00 73.56 175 LEU A N 1
ATOM 1248 C CA . LEU A 1 175 ? 0.818 -1.841 -12.143 1.00 73.56 175 LEU A CA 1
ATOM 1249 C C . LEU A 1 175 ? 0.040 -2.767 -13.103 1.00 73.56 175 LEU A C 1
ATOM 1251 O O . LEU A 1 175 ? 0.407 -3.926 -13.283 1.00 73.56 175 LEU A O 1
ATOM 1255 N N . ASP A 1 176 ? -1.046 -2.298 -13.721 1.00 71.62 176 ASP A N 1
ATOM 1256 C CA . ASP A 1 176 ? -1.842 -3.080 -14.674 1.00 71.62 176 ASP A CA 1
ATOM 1257 C C . ASP A 1 176 ? -1.389 -2.930 -16.138 1.00 71.62 176 ASP A C 1
ATOM 1259 O O . ASP A 1 176 ? -1.845 -3.689 -17.004 1.00 71.62 176 ASP A O 1
ATOM 1263 N N . ALA A 1 177 ? -0.486 -1.988 -16.418 1.00 70.12 177 ALA A N 1
ATOM 1264 C CA . ALA A 1 177 ? 0.070 -1.747 -17.741 1.00 70.12 177 ALA A CA 1
ATOM 1265 C C . ALA A 1 177 ? 1.368 -2.538 -17.963 1.00 70.12 177 ALA A C 1
ATOM 1267 O O . ALA A 1 177 ? 2.045 -2.960 -17.027 1.00 70.12 177 ALA A O 1
ATOM 1268 N N . ARG A 1 178 ? 1.700 -2.762 -19.238 1.00 71.31 178 ARG A N 1
ATOM 1269 C CA . ARG A 1 178 ? 3.004 -3.290 -19.648 1.00 71.31 178 ARG A CA 1
ATOM 1270 C C . ARG A 1 178 ? 3.841 -2.160 -20.210 1.00 71.31 178 ARG A C 1
ATOM 1272 O O . ARG A 1 178 ? 3.310 -1.338 -20.960 1.00 71.31 178 ARG A O 1
ATOM 1279 N N . TYR A 1 179 ? 5.115 -2.146 -19.855 1.00 71.75 179 TYR A N 1
ATOM 1280 C CA . TYR A 1 179 ? 6.047 -1.111 -20.265 1.00 71.75 179 TYR A CA 1
ATOM 1281 C C . TYR A 1 179 ? 7.206 -1.744 -21.015 1.00 71.75 179 TYR A C 1
ATOM 1283 O O . TYR A 1 179 ? 7.920 -2.574 -20.460 1.00 71.75 179 TYR A O 1
ATOM 1291 N N . THR A 1 180 ? 7.400 -1.293 -22.251 1.00 72.94 180 THR A N 1
ATOM 1292 C CA . THR A 1 180 ? 8.588 -1.601 -23.042 1.00 72.94 180 THR A CA 1
ATOM 1293 C C . THR A 1 180 ? 9.507 -0.390 -23.032 1.00 72.94 180 THR A C 1
ATOM 1295 O O . THR A 1 180 ? 9.069 0.722 -23.354 1.00 72.94 180 THR A O 1
ATOM 1298 N N . MET A 1 181 ? 10.775 -0.594 -22.688 1.00 68.12 181 MET A N 1
ATOM 1299 C CA . MET A 1 181 ? 11.812 0.402 -22.936 1.00 68.12 181 MET A CA 1
ATOM 1300 C C . MET A 1 181 ? 12.395 0.169 -24.322 1.00 68.12 181 MET A C 1
ATOM 1302 O O . MET A 1 181 ? 12.592 -0.971 -24.727 1.00 68.12 181 MET A O 1
ATOM 1306 N N . ARG A 1 182 ? 12.633 1.244 -25.069 1.00 69.00 182 ARG A N 1
ATOM 1307 C CA . ARG A 1 182 ? 13.305 1.160 -26.364 1.00 69.00 182 ARG A CA 1
ATOM 1308 C C . ARG A 1 182 ? 14.508 2.077 -26.387 1.00 69.00 182 ARG A C 1
ATOM 1310 O O . ARG A 1 182 ? 14.372 3.277 -26.147 1.00 69.00 182 ARG A O 1
ATOM 1317 N N . ASP A 1 183 ? 15.632 1.500 -26.785 1.00 64.06 183 ASP A N 1
ATOM 1318 C CA . ASP A 1 183 ? 16.842 2.235 -27.110 1.00 64.06 183 ASP A CA 1
ATOM 1319 C C . ASP A 1 183 ? 16.766 2.687 -28.560 1.00 64.06 183 ASP A C 1
ATOM 1321 O O . ASP A 1 183 ? 16.841 1.889 -29.498 1.00 64.06 183 ASP A O 1
ATOM 1325 N N . CYS A 1 184 ? 16.625 3.988 -28.770 1.00 58.62 184 CYS A N 1
ATOM 1326 C CA . CYS A 1 184 ? 16.860 4.571 -30.079 1.00 58.62 184 CYS A CA 1
ATOM 1327 C C . CYS A 1 184 ? 18.336 4.959 -30.169 1.00 58.62 184 CYS A C 1
ATOM 1329 O O . CYS A 1 184 ? 18.722 6.111 -29.977 1.00 58.62 184 CYS A O 1
ATOM 1331 N N . THR A 1 185 ? 19.189 3.983 -30.476 1.00 54.34 185 THR A N 1
ATOM 1332 C CA . THR A 1 185 ? 20.510 4.323 -31.003 1.00 54.34 185 THR A CA 1
ATOM 1333 C C . THR A 1 185 ? 20.302 4.889 -32.408 1.00 54.34 185 THR A C 1
ATOM 1335 O O . THR A 1 185 ? 19.654 4.282 -33.263 1.00 54.34 185 THR A O 1
ATOM 1338 N N . THR A 1 186 ? 20.803 6.096 -32.649 1.00 49.88 186 THR A N 1
ATOM 1339 C CA . THR A 1 186 ? 20.610 6.927 -33.853 1.00 49.88 186 THR A CA 1
ATOM 1340 C C . THR A 1 186 ? 21.211 6.351 -35.145 1.00 49.88 186 THR A C 1
ATOM 1342 O O . THR A 1 186 ? 21.430 7.078 -36.110 1.00 49.88 186 THR A O 1
ATOM 1345 N N . ASN A 1 187 ? 21.424 5.036 -35.224 1.00 45.81 187 ASN A N 1
ATOM 1346 C CA . ASN A 1 187 ? 21.894 4.371 -36.436 1.00 45.81 187 ASN A CA 1
ATOM 1347 C C . ASN A 1 187 ? 20.762 3.914 -37.366 1.00 45.81 187 ASN A C 1
ATOM 1349 O O . ASN A 1 187 ? 21.029 3.664 -38.538 1.00 45.81 187 ASN A O 1
ATOM 1353 N N . ASN A 1 188 ? 19.505 3.881 -36.903 1.00 41.78 188 ASN A N 1
ATOM 1354 C CA . ASN A 1 188 ? 18.349 3.754 -37.791 1.00 41.78 188 ASN A CA 1
ATOM 1355 C C . ASN A 1 188 ? 17.659 5.108 -37.941 1.00 41.78 188 ASN A C 1
ATOM 1357 O O . ASN A 1 188 ? 16.985 5.608 -37.044 1.00 41.78 188 ASN A O 1
ATOM 1361 N N . THR A 1 189 ? 17.855 5.694 -39.114 1.00 37.50 189 THR A N 1
ATOM 1362 C CA . THR A 1 189 ? 17.270 6.944 -39.584 1.00 37.50 189 THR A CA 1
ATOM 1363 C C . THR A 1 189 ? 15.746 6.812 -39.639 1.00 37.50 189 THR A C 1
ATOM 1365 O O . THR A 1 189 ? 15.164 6.509 -40.677 1.00 37.50 189 THR A O 1
ATOM 1368 N N . VAL A 1 190 ? 15.059 7.061 -38.527 1.00 37.94 190 VAL A N 1
ATOM 1369 C CA . VAL A 1 190 ? 13.663 7.488 -38.599 1.00 37.94 190 VAL A CA 1
ATOM 1370 C C . VAL A 1 190 ? 13.712 8.973 -38.953 1.00 37.94 190 VAL A C 1
ATOM 1372 O O . VAL A 1 190 ? 13.859 9.834 -38.092 1.00 37.94 190 VAL A O 1
ATOM 1375 N N . GLN A 1 191 ? 13.697 9.261 -40.257 1.00 33.72 191 GLN A N 1
ATOM 1376 C CA . GLN A 1 191 ? 13.654 10.614 -40.812 1.00 33.72 191 GLN A CA 1
ATOM 1377 C C . GLN A 1 191 ? 12.314 11.282 -40.455 1.00 33.72 191 GLN A C 1
ATOM 1379 O O . GLN A 1 191 ? 11.374 11.295 -41.244 1.00 33.72 191 GLN A O 1
ATOM 1384 N N . TYR A 1 192 ? 12.232 11.882 -39.272 1.00 35.19 192 TYR A N 1
ATOM 1385 C CA . TYR A 1 192 ? 11.332 13.005 -39.037 1.00 35.19 192 TYR A CA 1
ATOM 1386 C C . TYR A 1 192 ? 12.202 14.253 -38.903 1.00 35.19 192 TYR A C 1
ATOM 1388 O O . TYR A 1 192 ? 12.750 14.539 -37.847 1.00 35.19 192 TYR A O 1
ATOM 1396 N N . SER A 1 193 ? 12.322 14.988 -40.012 1.00 39.94 193 SER A N 1
ATOM 1397 C CA . SER A 1 193 ? 13.004 16.285 -40.162 1.00 39.94 193 SER A CA 1
ATOM 1398 C C . SER A 1 193 ? 14.548 16.289 -40.142 1.00 39.94 193 SER A C 1
ATOM 1400 O O . SER A 1 193 ? 15.218 15.554 -39.426 1.00 39.94 193 SER A O 1
ATOM 1402 N N . ASN A 1 194 ? 15.114 17.114 -41.027 1.00 34.38 194 ASN A N 1
ATOM 1403 C CA . ASN A 1 194 ? 16.525 17.171 -41.423 1.00 34.38 194 ASN A CA 1
ATOM 1404 C C . ASN A 1 194 ? 17.430 17.881 -40.399 1.00 34.38 194 ASN A C 1
ATOM 1406 O O . ASN A 1 194 ? 18.072 18.876 -40.734 1.00 34.38 194 ASN A O 1
ATOM 1410 N N . VAL A 1 195 ? 17.530 17.373 -39.171 1.00 38.34 195 VAL A N 1
ATOM 1411 C CA . VAL A 1 195 ? 18.536 17.856 -38.213 1.00 38.34 195 VAL A CA 1
ATOM 1412 C C . VAL A 1 195 ? 19.376 16.676 -37.739 1.00 38.34 195 VAL A C 1
ATOM 1414 O O . VAL A 1 195 ? 18.904 15.798 -37.023 1.00 38.34 195 VAL A O 1
ATOM 1417 N N . ARG A 1 196 ? 20.634 16.622 -38.193 1.00 35.75 196 ARG A N 1
ATOM 1418 C CA . ARG A 1 196 ? 21.617 15.654 -37.694 1.00 35.75 196 ARG A CA 1
ATOM 1419 C C . ARG A 1 196 ? 22.111 16.139 -36.343 1.00 35.75 196 ARG A C 1
ATOM 1421 O O . ARG A 1 196 ? 23.002 16.980 -36.276 1.00 35.75 196 ARG A O 1
ATOM 1428 N N . HIS A 1 197 ? 21.531 15.594 -35.292 1.00 36.31 197 HIS A N 1
ATOM 1429 C CA . HIS A 1 197 ? 22.092 15.702 -33.965 1.00 36.31 197 HIS A CA 1
ATOM 1430 C C . HIS A 1 197 ? 23.063 14.537 -33.719 1.00 36.31 197 HIS A C 1
ATOM 1432 O O . HIS A 1 197 ? 22.703 13.371 -33.889 1.00 36.31 197 HIS A O 1
ATOM 1438 N N . HIS A 1 198 ? 24.308 14.847 -33.346 1.00 37.78 198 HIS A N 1
ATOM 1439 C CA . HIS A 1 198 ? 25.246 13.882 -32.764 1.00 37.78 198 HIS A CA 1
ATOM 1440 C C . HIS A 1 198 ? 24.830 13.633 -31.307 1.00 37.78 198 HIS A C 1
ATOM 1442 O O . HIS A 1 198 ? 25.495 14.095 -30.386 1.00 37.78 198 HIS A O 1
ATOM 1448 N N . ASP A 1 199 ? 23.684 12.986 -31.102 1.00 46.06 199 ASP A N 1
ATOM 1449 C CA . ASP A 1 199 ? 23.038 12.973 -29.790 1.00 46.06 199 ASP A CA 1
ATOM 1450 C C . ASP A 1 199 ? 23.213 11.658 -29.038 1.00 46.06 199 ASP A C 1
ATOM 1452 O O . ASP A 1 199 ? 23.199 10.564 -29.611 1.00 46.06 199 ASP A O 1
ATOM 1456 N N . ALA A 1 200 ? 23.369 11.832 -27.725 1.00 55.47 200 ALA A N 1
ATOM 1457 C CA . ALA A 1 200 ? 23.381 10.817 -26.689 1.00 55.47 200 ALA A CA 1
ATOM 1458 C C . ALA A 1 200 ? 22.278 9.764 -26.883 1.00 55.47 200 ALA A C 1
ATOM 1460 O O . ALA A 1 200 ? 21.206 10.050 -27.417 1.00 55.47 200 ALA A O 1
ATOM 1461 N N . VAL A 1 201 ? 22.541 8.541 -26.414 1.00 55.50 201 VAL A N 1
ATOM 1462 C CA . VAL A 1 201 ? 21.533 7.477 -26.359 1.00 55.50 201 VAL A CA 1
ATOM 1463 C C . VAL A 1 201 ? 20.350 7.985 -25.536 1.00 55.50 201 VAL A C 1
ATOM 1465 O O . VAL A 1 201 ? 20.495 8.304 -24.357 1.00 55.50 201 VAL A O 1
ATOM 1468 N N . LYS A 1 202 ? 19.195 8.107 -26.188 1.00 60.19 202 LYS A N 1
ATOM 1469 C CA . LYS A 1 202 ? 17.927 8.473 -25.559 1.00 60.19 202 LYS A CA 1
ATOM 1470 C C . LYS A 1 202 ? 17.155 7.192 -25.274 1.00 60.19 202 LYS A C 1
ATOM 1472 O O . LYS A 1 202 ? 17.073 6.314 -26.137 1.00 60.19 202 LYS A O 1
ATOM 1477 N N . HIS A 1 203 ? 16.601 7.084 -24.073 1.00 60.97 203 HIS A N 1
ATOM 1478 C CA . HIS A 1 203 ? 15.766 5.953 -23.688 1.00 60.97 203 HIS A CA 1
ATOM 1479 C C . HIS A 1 203 ? 14.306 6.386 -23.688 1.00 60.97 203 HIS A C 1
ATOM 1481 O O . HIS A 1 203 ? 13.954 7.398 -23.082 1.00 60.97 203 HIS A O 1
ATOM 1487 N N . PHE A 1 204 ? 13.451 5.616 -24.357 1.00 65.38 204 PHE A N 1
ATOM 1488 C CA . PHE A 1 204 ? 12.016 5.873 -24.372 1.00 65.38 204 PHE A CA 1
ATOM 1489 C C . PHE A 1 204 ? 11.267 4.822 -23.568 1.00 65.38 204 PHE A C 1
ATOM 1491 O O . PHE A 1 204 ? 11.397 3.623 -23.826 1.00 65.38 204 PHE A O 1
ATOM 1498 N N . ILE A 1 205 ? 10.410 5.271 -22.653 1.00 65.12 205 ILE A N 1
ATOM 1499 C CA . ILE A 1 205 ? 9.437 4.400 -21.992 1.00 65.12 205 ILE A CA 1
ATOM 1500 C C . ILE A 1 205 ? 8.146 4.446 -22.787 1.00 65.12 205 ILE A C 1
ATOM 1502 O O . ILE A 1 205 ? 7.567 5.510 -22.996 1.00 65.12 205 ILE A O 1
ATOM 1506 N N . THR A 1 206 ? 7.673 3.281 -23.213 1.00 67.75 206 THR A N 1
ATOM 1507 C CA . THR A 1 206 ? 6.404 3.156 -23.926 1.00 67.75 206 THR A CA 1
ATOM 1508 C C . THR A 1 206 ? 5.457 2.254 -23.152 1.00 67.75 206 THR A C 1
ATOM 1510 O O . THR A 1 206 ? 5.809 1.136 -22.778 1.00 67.75 206 THR A O 1
ATOM 1513 N N . ALA A 1 207 ? 4.246 2.740 -22.894 1.00 66.31 207 ALA A N 1
ATOM 1514 C CA . ALA A 1 207 ? 3.204 1.967 -22.236 1.00 66.31 207 ALA A CA 1
ATOM 1515 C C . ALA A 1 207 ? 2.341 1.278 -23.293 1.00 66.31 207 ALA A C 1
ATOM 1517 O O . ALA A 1 207 ? 1.790 1.931 -24.181 1.00 66.31 207 ALA A O 1
ATOM 1518 N N . ARG A 1 208 ? 2.169 -0.042 -23.190 1.00 63.88 208 ARG A N 1
ATOM 1519 C CA . ARG A 1 208 ? 1.250 -0.801 -24.040 1.00 63.88 208 ARG A CA 1
ATOM 1520 C C . ARG A 1 208 ? 0.037 -1.236 -23.228 1.00 63.88 208 ARG A C 1
ATOM 1522 O O . ARG A 1 208 ? 0.113 -2.126 -22.379 1.00 63.88 208 ARG A O 1
ATOM 1529 N N . ARG A 1 209 ? -1.117 -0.632 -23.517 1.00 63.06 209 ARG A N 1
ATOM 1530 C CA . ARG A 1 209 ? -2.416 -1.127 -23.038 1.00 63.06 209 ARG A CA 1
ATOM 1531 C C . ARG A 1 209 ? -2.924 -2.232 -23.959 1.00 63.06 209 ARG A C 1
ATOM 1533 O O . ARG A 1 209 ? -2.614 -2.245 -25.145 1.00 63.06 209 ARG A O 1
ATOM 1540 N N . ARG A 1 210 ? -3.714 -3.167 -23.414 1.00 57.09 210 ARG A N 1
ATOM 1541 C CA . ARG A 1 210 ? -4.269 -4.301 -24.184 1.00 57.09 210 ARG A CA 1
ATOM 1542 C C . ARG A 1 210 ? -5.056 -3.866 -25.424 1.00 57.09 210 ARG A C 1
ATOM 1544 O O . ARG A 1 210 ? -5.041 -4.601 -26.403 1.00 57.09 210 ARG A O 1
ATOM 1551 N N . ASP A 1 211 ? -5.636 -2.667 -25.389 1.00 49.16 211 ASP A N 1
ATOM 1552 C CA . ASP A 1 211 ? -6.557 -2.172 -26.414 1.00 49.16 211 ASP A CA 1
ATOM 1553 C C . ASP A 1 211 ? -6.076 -0.873 -27.096 1.00 49.16 211 ASP A C 1
ATOM 1555 O O . ASP A 1 211 ? -6.845 -0.241 -27.815 1.00 49.16 211 ASP A O 1
ATOM 1559 N N . ALA A 1 212 ? -4.822 -0.446 -26.879 1.00 51.03 212 ALA A N 1
ATOM 1560 C CA . ALA A 1 212 ? -4.297 0.805 -27.436 1.00 51.03 212 ALA A CA 1
ATOM 1561 C C . ALA A 1 212 ? -2.881 0.661 -28.015 1.00 51.03 212 ALA A C 1
ATOM 1563 O O . ALA A 1 212 ? -2.106 -0.218 -27.627 1.00 51.03 212 ALA A O 1
ATOM 1564 N N . TRP A 1 213 ? -2.552 1.553 -28.953 1.00 49.12 213 TRP A N 1
ATOM 1565 C CA . TRP A 1 213 ? -1.197 1.739 -29.471 1.00 49.12 213 TRP A CA 1
ATOM 1566 C C . TRP A 1 213 ? -0.245 2.172 -28.347 1.00 49.12 213 TRP A C 1
ATOM 1568 O O . TRP A 1 213 ? -0.686 2.691 -27.323 1.00 49.12 213 TRP A O 1
ATOM 1578 N N . ALA A 1 214 ? 1.053 1.911 -28.522 1.00 59.34 214 ALA A N 1
ATOM 1579 C CA . ALA A 1 214 ? 2.065 2.259 -27.531 1.00 59.34 214 ALA A CA 1
ATOM 1580 C C . ALA A 1 214 ? 2.098 3.782 -27.321 1.00 59.34 214 ALA A C 1
ATOM 1582 O O . ALA A 1 214 ? 2.339 4.526 -28.270 1.00 59.34 214 ALA A O 1
ATOM 1583 N N . GLU A 1 215 ? 1.843 4.230 -26.095 1.00 62.47 215 GLU A N 1
ATOM 1584 C CA . GLU A 1 215 ? 1.905 5.643 -25.725 1.00 62.47 215 GLU A CA 1
ATOM 1585 C C . GLU A 1 215 ? 3.321 5.946 -25.229 1.00 62.47 215 GLU A C 1
ATOM 1587 O O . GLU A 1 215 ? 3.828 5.251 -24.341 1.00 62.47 215 GLU A O 1
ATOM 1592 N N . LEU A 1 216 ? 3.983 6.930 -25.849 1.00 55.44 216 LEU A N 1
ATOM 1593 C CA . LEU A 1 216 ? 5.270 7.425 -25.372 1.00 55.44 216 LEU A CA 1
ATOM 1594 C C . LEU A 1 216 ? 5.038 8.107 -24.025 1.00 55.44 216 LEU A C 1
ATOM 1596 O O . LEU A 1 216 ? 4.332 9.108 -23.957 1.00 55.44 216 LEU A O 1
ATOM 1600 N N . VAL A 1 217 ? 5.623 7.548 -22.973 1.00 63.66 217 VAL A N 1
ATOM 1601 C CA . VAL A 1 217 ? 5.524 8.087 -21.618 1.00 63.66 217 VAL A CA 1
ATOM 1602 C C . VAL A 1 217 ? 6.554 9.194 -21.458 1.00 63.66 217 VAL A C 1
ATOM 1604 O O . VAL A 1 217 ? 6.203 10.316 -21.111 1.00 63.66 217 VAL A O 1
ATOM 1607 N N . GLU A 1 218 ? 7.822 8.895 -21.752 1.00 68.88 218 GLU A N 1
ATOM 1608 C CA . GLU A 1 218 ? 8.904 9.833 -21.488 1.00 68.88 218 GLU A CA 1
ATOM 1609 C C . GLU A 1 218 ? 10.200 9.504 -22.242 1.00 68.88 218 GLU A C 1
ATOM 1611 O O . GLU A 1 218 ? 10.475 8.337 -22.528 1.00 68.88 218 GLU A O 1
ATOM 1616 N N . GLU A 1 219 ? 10.991 10.542 -22.523 1.00 73.69 219 GLU A N 1
ATOM 1617 C CA . GLU A 1 219 ? 12.397 10.455 -22.922 1.00 73.69 219 GLU A CA 1
ATOM 1618 C C . GLU A 1 219 ? 13.275 10.665 -21.683 1.00 73.69 219 GLU A C 1
ATOM 1620 O O . GLU A 1 219 ? 13.116 11.671 -20.990 1.00 73.69 219 GLU A O 1
ATOM 1625 N N . LEU A 1 220 ? 14.178 9.724 -21.409 1.00 71.94 220 LEU A N 1
ATOM 1626 C CA 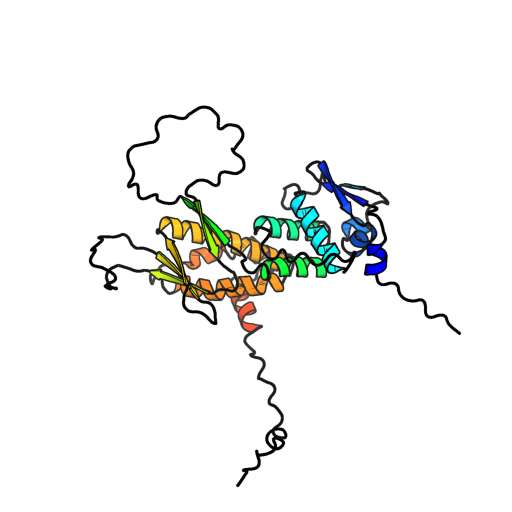. LEU A 1 220 ? 15.038 9.726 -20.227 1.00 71.94 220 LEU A CA 1
ATOM 1627 C C . LEU A 1 220 ? 16.514 9.649 -20.618 1.00 71.94 220 LEU A C 1
ATOM 1629 O O . LEU A 1 220 ? 16.890 8.935 -21.555 1.00 71.94 220 LEU A O 1
ATOM 1633 N N . SER A 1 221 ? 17.357 10.343 -19.851 1.00 79.75 221 SER A N 1
ATOM 1634 C CA . SER A 1 221 ? 18.799 10.091 -19.839 1.00 79.75 221 SER A CA 1
ATOM 1635 C C . SER A 1 221 ? 19.112 8.749 -19.162 1.00 79.75 221 SER A C 1
ATOM 1637 O O . SER A 1 221 ? 18.287 8.199 -18.430 1.00 79.75 221 SER A O 1
ATOM 1639 N N . ALA A 1 222 ? 20.323 8.222 -19.365 1.00 77.50 222 ALA A N 1
ATOM 1640 C CA . ALA A 1 222 ? 20.768 6.993 -18.700 1.00 77.50 222 ALA A CA 1
ATOM 1641 C C . ALA A 1 222 ? 20.738 7.109 -17.159 1.00 77.50 222 ALA A C 1
ATOM 1643 O O . ALA A 1 222 ? 20.318 6.177 -16.477 1.00 77.50 222 ALA A O 1
ATOM 1644 N N . GLU A 1 223 ? 21.116 8.268 -16.611 1.00 78.94 223 GLU A N 1
ATOM 1645 C CA . GLU A 1 223 ? 21.085 8.531 -15.163 1.00 78.94 223 GLU A CA 1
ATOM 1646 C C . GLU A 1 223 ? 19.648 8.578 -14.622 1.00 78.94 223 GLU A C 1
ATOM 1648 O O . GLU A 1 223 ? 19.345 7.965 -13.598 1.00 78.94 223 GLU A O 1
ATOM 1653 N N . GLN A 1 224 ? 18.737 9.246 -15.339 1.00 77.38 224 GLN A N 1
ATOM 1654 C CA . GLN A 1 224 ? 17.317 9.298 -14.975 1.00 77.38 224 GLN A CA 1
ATOM 1655 C C . GLN A 1 224 ? 16.679 7.908 -15.028 1.00 77.38 224 GLN A C 1
ATOM 1657 O O . GLN A 1 224 ? 15.884 7.553 -14.158 1.00 77.38 224 GLN A O 1
ATOM 1662 N N . LEU A 1 225 ? 17.056 7.102 -16.022 1.00 76.56 225 LEU A N 1
ATOM 1663 C CA . LEU A 1 225 ? 16.611 5.723 -16.139 1.00 76.56 225 LEU A CA 1
ATOM 1664 C C . LEU A 1 225 ? 17.105 4.865 -14.965 1.00 76.56 225 LEU A C 1
ATOM 1666 O O . LEU A 1 225 ? 16.318 4.118 -14.385 1.00 76.56 225 LEU A O 1
ATOM 1670 N N . GLN A 1 226 ? 18.376 4.985 -14.583 1.00 79.62 226 GLN A N 1
ATOM 1671 C CA . GLN A 1 226 ? 18.919 4.260 -13.435 1.00 79.62 226 GLN A CA 1
ATOM 1672 C C . GLN A 1 226 ? 18.204 4.656 -12.134 1.00 79.62 226 GLN A C 1
ATOM 1674 O O . GLN A 1 226 ? 17.832 3.786 -11.343 1.00 79.62 226 GLN A O 1
ATOM 1679 N N . HIS A 1 227 ? 17.950 5.952 -11.930 1.00 79.06 227 HIS A N 1
ATOM 1680 C CA . HIS A 1 227 ? 17.216 6.442 -10.762 1.00 79.06 227 HIS A CA 1
ATOM 1681 C C . HIS A 1 227 ? 15.777 5.906 -10.719 1.00 79.06 227 HIS A C 1
ATOM 1683 O O . HIS A 1 227 ? 15.325 5.407 -9.687 1.00 79.06 227 HIS A O 1
ATOM 1689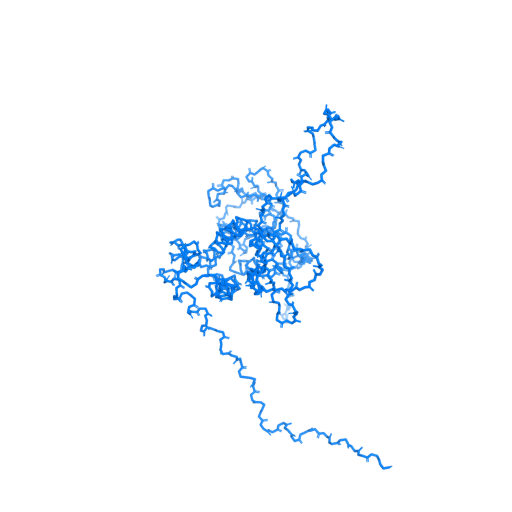 N N . LEU A 1 228 ? 15.088 5.923 -11.863 1.00 78.69 228 LEU A N 1
ATOM 1690 C CA . LEU A 1 228 ? 13.760 5.336 -12.029 1.00 78.69 228 LEU A CA 1
ATOM 1691 C C . LEU A 1 228 ? 13.754 3.840 -11.685 1.00 78.69 228 LEU A C 1
ATOM 1693 O O . LEU A 1 228 ? 12.871 3.382 -10.966 1.00 78.69 228 LEU A O 1
ATOM 1697 N N . GLN A 1 229 ? 14.726 3.070 -12.179 1.00 79.25 229 GLN A N 1
ATOM 1698 C CA . GLN A 1 229 ? 14.826 1.634 -11.898 1.00 79.25 229 GLN A CA 1
ATOM 1699 C C . GLN A 1 229 ? 15.031 1.353 -10.406 1.00 79.25 229 GLN A C 1
ATOM 1701 O O . GLN A 1 229 ? 14.424 0.423 -9.873 1.00 79.25 229 GLN A O 1
ATOM 1706 N N . GLN A 1 230 ? 15.840 2.167 -9.724 1.00 83.12 230 GLN A N 1
ATOM 1707 C CA . GLN A 1 230 ? 16.043 2.047 -8.283 1.00 83.12 230 GLN A CA 1
ATOM 1708 C C . GLN A 1 230 ? 14.746 2.323 -7.508 1.00 83.12 230 GLN A C 1
ATOM 1710 O O . GLN A 1 230 ? 14.319 1.480 -6.719 1.00 83.12 230 GLN A O 1
ATOM 1715 N N . GLN A 1 231 ? 14.087 3.456 -7.772 1.00 82.19 231 GLN A N 1
ATOM 1716 C CA . GLN A 1 231 ? 12.823 3.820 -7.117 1.00 82.19 231 GLN A CA 1
ATOM 1717 C C . GLN A 1 231 ? 11.728 2.781 -7.379 1.00 82.19 231 GLN A C 1
ATOM 1719 O O . GLN A 1 231 ? 10.994 2.391 -6.471 1.00 82.19 231 GLN A O 1
ATOM 1724 N N . LEU A 1 232 ? 11.655 2.281 -8.614 1.00 82.31 232 LEU A N 1
ATOM 1725 C CA . LEU A 1 232 ? 10.748 1.207 -8.995 1.00 82.31 232 LEU A CA 1
ATOM 1726 C C . LEU A 1 232 ? 11.017 -0.069 -8.192 1.00 82.31 232 LEU A C 1
ATOM 1728 O O . LEU A 1 232 ? 10.077 -0.705 -7.715 1.00 82.31 232 LEU A O 1
ATOM 1732 N N . GLY A 1 233 ? 12.289 -0.439 -8.040 1.00 84.56 233 GLY A N 1
ATOM 1733 C CA . GLY A 1 233 ? 12.707 -1.584 -7.241 1.00 84.56 233 GLY A CA 1
ATOM 1734 C C . GLY A 1 233 ? 12.231 -1.472 -5.795 1.00 84.56 233 GLY A C 1
ATOM 1735 O O . GLY A 1 233 ? 11.561 -2.378 -5.307 1.00 84.56 233 GLY A O 1
ATOM 1736 N N . GLU A 1 234 ? 12.503 -0.336 -5.149 1.00 85.44 234 GLU A N 1
ATOM 1737 C CA . GLU A 1 234 ? 12.128 -0.060 -3.756 1.00 85.44 234 GLU A CA 1
ATOM 1738 C C . GLU A 1 234 ? 10.607 -0.103 -3.535 1.00 85.44 234 GLU A C 1
ATOM 1740 O O . GLU A 1 234 ? 10.131 -0.711 -2.575 1.00 85.44 234 GLU A O 1
ATOM 1745 N N . GLN A 1 235 ? 9.827 0.489 -4.441 1.00 85.81 235 GLN A N 1
ATOM 1746 C CA . GLN A 1 235 ? 8.367 0.520 -4.325 1.00 85.81 235 GLN A CA 1
ATOM 1747 C C . GLN A 1 235 ? 7.731 -0.856 -4.586 1.00 85.81 235 GLN A C 1
ATOM 1749 O O . GLN A 1 235 ? 6.820 -1.273 -3.868 1.00 85.81 235 GLN A O 1
ATOM 1754 N N . LEU A 1 236 ? 8.214 -1.607 -5.583 1.00 87.50 236 LEU A N 1
ATOM 1755 C CA . LEU A 1 236 ? 7.734 -2.973 -5.839 1.00 87.50 236 LEU A CA 1
ATOM 1756 C C . LEU A 1 236 ? 8.066 -3.915 -4.683 1.00 87.50 236 LEU A C 1
ATOM 1758 O O . LEU A 1 236 ? 7.248 -4.762 -4.322 1.00 87.50 236 LEU A O 1
ATOM 1762 N N . GLU A 1 237 ? 9.252 -3.761 -4.106 1.00 91.25 237 GLU A N 1
ATOM 1763 C CA . GLU A 1 237 ? 9.689 -4.493 -2.927 1.00 91.25 237 GLU A CA 1
ATOM 1764 C C . GLU A 1 237 ? 8.735 -4.252 -1.747 1.00 91.25 237 GLU A C 1
ATOM 1766 O O . GLU A 1 237 ? 8.232 -5.220 -1.166 1.00 91.25 237 GLU A O 1
ATOM 1771 N N . ALA A 1 238 ? 8.411 -2.989 -1.448 1.00 89.38 238 ALA A N 1
ATOM 1772 C CA . ALA A 1 238 ? 7.532 -2.625 -0.337 1.00 89.38 238 ALA A CA 1
ATOM 1773 C C . ALA A 1 238 ? 6.120 -3.207 -0.515 1.00 89.38 238 ALA A C 1
ATOM 1775 O O . ALA A 1 238 ? 5.560 -3.820 0.403 1.00 89.38 238 ALA A O 1
ATOM 1776 N N . LEU A 1 239 ? 5.580 -3.116 -1.734 1.00 90.06 239 LEU A N 1
ATOM 1777 C CA . LEU A 1 239 ? 4.284 -3.682 -2.098 1.00 90.06 239 LEU A CA 1
ATOM 1778 C C . LEU A 1 239 ? 4.249 -5.213 -1.995 1.00 90.06 239 LEU A C 1
ATOM 1780 O O . LEU A 1 239 ? 3.270 -5.781 -1.499 1.00 90.06 239 LEU A O 1
ATOM 1784 N N . LEU A 1 240 ? 5.303 -5.900 -2.449 1.00 91.12 240 LEU A N 1
ATOM 1785 C CA . LEU A 1 240 ? 5.423 -7.352 -2.301 1.00 91.12 240 LEU A CA 1
ATOM 1786 C C . LEU A 1 240 ? 5.520 -7.742 -0.828 1.00 91.12 240 LEU A C 1
ATOM 1788 O O . LEU A 1 240 ? 4.833 -8.673 -0.401 1.00 91.12 240 LEU A O 1
ATOM 1792 N N . PHE A 1 241 ? 6.334 -7.030 -0.048 1.00 92.75 241 PHE A N 1
ATOM 1793 C CA . PHE A 1 241 ? 6.496 -7.278 1.379 1.00 92.75 241 PHE A CA 1
ATOM 1794 C C . PHE A 1 241 ? 5.155 -7.162 2.105 1.00 92.75 241 PHE A C 1
ATOM 1796 O O . PHE A 1 241 ? 4.750 -8.112 2.777 1.00 92.75 241 PHE A O 1
ATOM 1803 N N . LEU A 1 242 ? 4.426 -6.061 1.898 1.00 91.50 242 LEU A N 1
ATOM 1804 C CA . LEU A 1 242 ? 3.077 -5.844 2.426 1.00 91.50 242 LEU A CA 1
ATOM 1805 C C . LEU A 1 242 ? 2.110 -6.948 1.999 1.00 91.50 242 LEU A C 1
ATOM 1807 O O . LEU A 1 242 ? 1.432 -7.554 2.833 1.00 91.50 242 LEU A O 1
ATOM 1811 N N . GLY A 1 243 ? 2.076 -7.250 0.702 1.00 91.69 243 GLY A N 1
ATOM 1812 C CA . GLY A 1 243 ? 1.199 -8.267 0.142 1.00 91.69 243 GLY A CA 1
ATOM 1813 C C . GLY A 1 243 ? 1.425 -9.649 0.759 1.00 91.69 243 GLY A C 1
ATOM 1814 O O . GLY A 1 243 ? 0.460 -10.332 1.104 1.00 91.69 243 GLY A O 1
ATOM 1815 N N . PHE A 1 244 ? 2.682 -10.063 0.945 1.00 93.44 244 PHE A N 1
ATOM 1816 C CA . PHE A 1 244 ? 3.007 -11.349 1.566 1.00 93.44 244 PHE A CA 1
ATOM 1817 C C . PHE A 1 244 ? 2.792 -11.338 3.075 1.00 93.44 244 PHE A C 1
ATOM 1819 O O . PHE A 1 244 ? 2.200 -12.281 3.603 1.00 93.44 244 PHE A O 1
ATOM 1826 N N . LYS A 1 245 ? 3.228 -10.277 3.761 1.00 93.12 245 LYS A N 1
ATOM 1827 C CA . LYS A 1 245 ? 3.119 -10.138 5.216 1.00 93.12 245 LYS A CA 1
ATOM 1828 C C . LYS A 1 245 ? 1.666 -10.194 5.679 1.00 93.12 245 LYS A C 1
ATOM 1830 O O . LYS A 1 245 ? 1.374 -10.887 6.650 1.00 93.12 245 LYS A O 1
ATOM 1835 N N . LEU A 1 246 ? 0.778 -9.509 4.960 1.00 90.81 246 LEU A N 1
ATOM 1836 C CA . LEU A 1 246 ? -0.647 -9.401 5.279 1.00 90.81 246 LEU A CA 1
ATOM 1837 C C . LEU A 1 246 ? -1.512 -10.446 4.545 1.00 90.81 246 LEU A C 1
ATOM 1839 O O . LEU A 1 246 ? -2.717 -10.528 4.767 1.00 90.81 246 LEU A O 1
ATOM 1843 N N . GLY A 1 247 ? -0.928 -11.256 3.654 1.00 90.50 247 GLY A N 1
ATOM 1844 C CA . GLY A 1 247 ? -1.659 -12.265 2.878 1.00 90.50 247 GLY A CA 1
ATOM 1845 C C . GLY A 1 247 ? -2.645 -11.686 1.848 1.00 90.50 247 GLY A C 1
ATOM 1846 O O . GLY A 1 247 ? -3.640 -12.332 1.506 1.00 90.50 247 GLY A O 1
ATOM 1847 N N . LEU A 1 248 ? -2.381 -10.481 1.338 1.00 90.12 248 LEU A N 1
ATOM 1848 C CA . LEU A 1 248 ? -3.278 -9.709 0.472 1.00 90.12 248 LEU A CA 1
ATOM 1849 C C . LEU A 1 248 ? -3.104 -10.094 -0.999 1.00 90.12 248 LEU A C 1
ATOM 1851 O O . LEU A 1 248 ? -2.376 -9.460 -1.764 1.00 90.12 248 LEU A O 1
ATOM 1855 N N . LYS A 1 249 ? -3.821 -11.137 -1.427 1.00 88.81 249 LYS A N 1
ATOM 1856 C CA . LYS A 1 249 ? -3.776 -11.631 -2.817 1.00 88.81 249 LYS A CA 1
ATOM 1857 C C . LYS A 1 249 ? -4.159 -10.567 -3.850 1.00 88.81 249 LYS A C 1
ATOM 1859 O O . LYS A 1 249 ? -3.609 -10.571 -4.948 1.00 88.81 249 LYS A O 1
ATOM 1864 N N . GLN A 1 250 ? -5.081 -9.672 -3.497 1.00 84.94 250 GLN A N 1
ATOM 1865 C CA . GLN A 1 250 ? -5.555 -8.584 -4.354 1.00 84.94 250 GLN A CA 1
ATOM 1866 C C . GLN A 1 250 ? -4.440 -7.586 -4.684 1.00 84.94 250 GLN A C 1
ATOM 1868 O O . GLN A 1 250 ? -4.445 -7.034 -5.779 1.00 84.94 250 GLN A O 1
ATOM 1873 N N . LEU A 1 251 ? -3.475 -7.411 -3.774 1.00 87.81 251 LEU A N 1
ATOM 1874 C CA . LEU A 1 251 ? -2.286 -6.589 -3.989 1.00 87.81 251 LEU A CA 1
ATOM 1875 C C . LEU A 1 251 ? -1.179 -7.375 -4.702 1.00 87.81 251 LEU A C 1
ATOM 1877 O O . LEU A 1 251 ? -0.589 -6.899 -5.666 1.00 87.81 251 LEU A O 1
ATOM 1881 N N . LEU A 1 252 ? -0.932 -8.616 -4.272 1.00 88.75 252 LEU A N 1
ATOM 1882 C CA . LEU A 1 252 ? 0.132 -9.454 -4.835 1.00 88.75 252 LEU A CA 1
ATOM 1883 C C . LEU A 1 252 ? -0.069 -9.744 -6.325 1.00 88.75 252 LEU A C 1
ATOM 1885 O O . LEU A 1 252 ? 0.886 -9.736 -7.097 1.00 88.75 252 LEU A O 1
ATOM 1889 N N . GLN A 1 253 ? -1.300 -10.020 -6.752 1.00 86.00 253 GLN A N 1
ATOM 1890 C CA . GLN A 1 253 ? -1.571 -10.416 -8.132 1.00 86.00 253 GLN A CA 1
ATOM 1891 C C . GLN A 1 253 ? -1.190 -9.346 -9.179 1.00 86.00 253 GLN A C 1
ATOM 1893 O O . GLN A 1 253 ? -0.520 -9.713 -10.150 1.00 86.00 253 GLN A O 1
ATOM 1898 N N . PRO A 1 254 ? -1.594 -8.064 -9.057 1.00 84.31 254 PRO A N 1
ATOM 1899 C CA . PRO A 1 254 ? -1.178 -7.024 -9.996 1.00 84.31 254 PRO A CA 1
ATOM 1900 C C . PRO A 1 254 ? 0.325 -6.746 -9.926 1.00 84.31 254 PRO A C 1
ATOM 1902 O O . PRO A 1 254 ? 0.954 -6.678 -10.976 1.00 84.31 254 PRO A O 1
ATOM 1905 N N . VAL A 1 255 ? 0.920 -6.690 -8.730 1.00 87.31 255 VAL A N 1
ATOM 1906 C CA . VAL A 1 255 ? 2.362 -6.432 -8.565 1.00 87.31 255 VAL A CA 1
ATOM 1907 C C . VAL A 1 255 ? 3.194 -7.527 -9.225 1.00 87.31 255 VAL A C 1
ATOM 1909 O O . VAL A 1 255 ? 4.082 -7.244 -10.022 1.00 87.31 255 VAL A O 1
ATOM 1912 N N . ILE A 1 256 ? 2.872 -8.799 -8.984 1.00 87.00 256 ILE A N 1
ATOM 1913 C CA . ILE A 1 256 ? 3.620 -9.898 -9.598 1.00 87.00 256 ILE A CA 1
ATOM 1914 C C . ILE A 1 256 ? 3.396 -9.944 -11.116 1.00 87.00 256 ILE A C 1
ATOM 1916 O O . ILE A 1 256 ? 4.318 -10.252 -11.871 1.00 87.00 256 ILE A O 1
ATOM 1920 N N . ARG A 1 257 ? 2.191 -9.608 -11.596 1.00 83.62 257 ARG A N 1
ATOM 1921 C CA . ARG A 1 257 ? 1.930 -9.488 -13.037 1.00 83.62 257 ARG A CA 1
ATOM 1922 C C . ARG A 1 257 ? 2.764 -8.370 -13.663 1.00 83.62 257 ARG A C 1
ATOM 1924 O O . ARG A 1 257 ? 3.274 -8.580 -14.763 1.00 83.62 257 ARG A O 1
ATOM 1931 N N . PHE A 1 258 ? 2.892 -7.232 -12.983 1.00 84.12 258 PHE A N 1
ATOM 1932 C CA . PHE A 1 258 ? 3.750 -6.129 -13.399 1.00 84.12 258 PHE A CA 1
ATOM 1933 C C . PHE A 1 258 ? 5.203 -6.585 -13.474 1.00 84.12 258 PHE A C 1
ATOM 1935 O O . PHE A 1 258 ? 5.807 -6.481 -14.534 1.00 84.12 258 PHE A O 1
ATOM 1942 N N . VAL A 1 259 ? 5.727 -7.194 -12.404 1.00 84.69 259 VAL A N 1
ATOM 1943 C CA . VAL A 1 259 ? 7.091 -7.740 -12.387 1.00 84.69 259 VAL A CA 1
ATOM 1944 C C . VAL A 1 259 ? 7.274 -8.720 -13.542 1.00 84.69 259 VAL A C 1
ATOM 1946 O O . VAL A 1 259 ? 8.196 -8.565 -14.319 1.00 84.69 259 VAL A O 1
ATOM 1949 N N . HIS A 1 260 ? 6.371 -9.675 -13.757 1.00 81.38 260 HIS A N 1
ATOM 1950 C CA . HIS A 1 260 ? 6.527 -10.652 -14.837 1.00 81.38 260 HIS A CA 1
ATOM 1951 C C . HIS A 1 260 ? 6.437 -10.035 -16.248 1.00 81.38 260 HIS A C 1
ATOM 1953 O O . HIS A 1 260 ? 7.087 -10.517 -17.176 1.00 81.38 260 HIS A O 1
ATOM 1959 N N . GLY A 1 261 ? 5.580 -9.032 -16.449 1.00 76.38 261 GLY A N 1
ATOM 1960 C CA . GLY A 1 261 ? 5.417 -8.366 -17.743 1.00 76.38 261 GLY A CA 1
ATOM 1961 C C . GLY A 1 261 ? 6.589 -7.445 -18.057 1.00 76.38 261 GLY A C 1
ATOM 1962 O O . GLY A 1 261 ? 7.211 -7.580 -19.104 1.00 76.38 261 GLY A O 1
ATOM 1963 N N . THR A 1 262 ? 6.897 -6.561 -17.115 1.00 72.31 262 THR A N 1
ATOM 1964 C CA . THR A 1 262 ? 7.887 -5.499 -17.259 1.00 72.31 262 THR A CA 1
ATOM 1965 C C . THR A 1 262 ? 9.305 -6.031 -17.081 1.00 72.31 262 THR A C 1
ATOM 1967 O O . THR A 1 262 ? 10.154 -5.701 -17.892 1.00 72.31 262 THR A O 1
ATOM 1970 N N . ALA A 1 263 ? 9.584 -6.922 -16.116 1.00 66.44 263 ALA A N 1
ATOM 1971 C CA . ALA A 1 263 ? 10.929 -7.490 -15.954 1.00 66.44 263 ALA A CA 1
ATOM 1972 C C . ALA A 1 263 ? 11.407 -8.127 -17.252 1.00 66.44 263 ALA A C 1
ATOM 1974 O O . ALA A 1 263 ? 12.498 -7.836 -17.716 1.00 66.44 263 ALA A O 1
ATOM 1975 N N . ARG A 1 264 ? 10.564 -8.941 -17.889 1.00 66.06 264 ARG A N 1
ATOM 1976 C CA . ARG A 1 264 ? 10.935 -9.608 -19.135 1.00 66.06 264 ARG A CA 1
ATOM 1977 C C . ARG A 1 264 ? 11.310 -8.613 -20.237 1.00 66.06 264 ARG A C 1
ATOM 1979 O O . ARG A 1 264 ? 12.349 -8.778 -20.861 1.00 66.06 264 ARG A O 1
ATOM 1986 N N . GLU A 1 265 ? 10.493 -7.582 -20.426 1.00 65.75 265 GLU A N 1
ATOM 1987 C CA . GLU A 1 265 ? 10.694 -6.565 -21.465 1.00 65.75 265 GLU A CA 1
ATOM 1988 C C . GLU A 1 265 ? 11.875 -5.625 -21.143 1.00 65.75 265 GLU A C 1
ATOM 1990 O O . GLU A 1 265 ? 12.561 -5.182 -22.053 1.00 65.75 265 GLU A O 1
ATOM 1995 N N . LEU A 1 266 ? 12.183 -5.379 -19.864 1.00 59.97 266 LEU A N 1
ATOM 1996 C CA . LEU A 1 266 ? 13.354 -4.594 -19.451 1.00 59.97 266 LEU A CA 1
ATOM 1997 C C . LEU A 1 266 ? 14.674 -5.378 -19.488 1.00 59.97 266 LEU A C 1
ATOM 1999 O O . LEU A 1 266 ? 15.734 -4.771 -19.605 1.00 59.97 266 LEU A O 1
ATOM 2003 N N . THR A 1 267 ? 14.629 -6.710 -19.375 1.00 54.09 267 THR A N 1
ATOM 2004 C CA . THR A 1 267 ? 15.842 -7.551 -19.306 1.00 54.09 267 THR A CA 1
ATOM 2005 C C . THR A 1 267 ? 16.294 -8.061 -20.668 1.00 54.09 267 THR A C 1
ATOM 2007 O O . THR A 1 267 ? 17.483 -8.287 -20.859 1.00 54.09 267 THR A O 1
ATOM 2010 N N . GLU A 1 268 ? 15.365 -8.313 -21.598 1.00 57.44 268 GLU A N 1
ATOM 2011 C CA . GLU A 1 268 ? 15.704 -8.907 -22.900 1.00 57.44 268 GLU A CA 1
ATOM 2012 C C . GLU A 1 268 ? 16.364 -7.889 -23.857 1.00 57.44 268 GLU A C 1
ATOM 2014 O O . GLU A 1 268 ? 17.184 -8.295 -24.680 1.00 57.44 268 GLU A O 1
ATOM 2019 N N . ASP A 1 269 ? 16.082 -6.585 -23.714 1.00 54.56 269 ASP A N 1
ATOM 2020 C CA . ASP A 1 269 ? 16.516 -5.557 -24.676 1.00 54.56 269 ASP A CA 1
ATOM 2021 C C . ASP A 1 269 ? 17.830 -4.832 -24.299 1.00 54.56 269 ASP A C 1
ATOM 2023 O O . ASP A 1 269 ? 18.506 -4.291 -25.176 1.00 54.56 269 ASP A O 1
ATOM 2027 N N . PHE A 1 270 ? 18.256 -4.863 -23.029 1.00 52.69 270 PHE A N 1
ATOM 2028 C CA . PHE A 1 270 ? 19.459 -4.161 -22.560 1.00 52.69 270 PHE A CA 1
ATOM 2029 C C . PHE A 1 270 ? 20.649 -5.113 -22.405 1.00 52.69 270 PHE A C 1
ATOM 2031 O O . PHE A 1 270 ? 20.796 -5.809 -21.408 1.00 52.69 270 PHE A O 1
ATOM 2038 N N . THR A 1 271 ? 21.545 -5.092 -23.392 1.00 49.75 271 THR A N 1
ATOM 2039 C CA . THR A 1 271 ? 22.862 -5.763 -23.420 1.00 49.75 271 THR A CA 1
ATOM 2040 C C . THR A 1 271 ? 22.887 -7.277 -23.132 1.00 49.75 271 THR A C 1
ATOM 2042 O O . THR A 1 271 ? 22.845 -7.705 -21.977 1.00 49.75 271 THR A O 1
ATOM 2045 N N . PRO A 1 272 ? 23.102 -8.128 -24.154 1.00 50.72 272 PRO A N 1
ATOM 2046 C CA . PRO A 1 272 ? 23.338 -9.552 -23.939 1.00 50.72 272 PRO A CA 1
ATOM 2047 C C . PRO A 1 272 ? 24.623 -9.758 -23.119 1.00 50.72 272 PRO A C 1
ATOM 2049 O O . PRO A 1 272 ? 25.728 -9.601 -23.632 1.00 50.72 272 PRO A O 1
ATOM 2052 N N . GLY A 1 273 ? 24.474 -10.090 -21.833 1.00 51.78 273 GLY A N 1
ATOM 2053 C CA . GLY A 1 273 ? 25.584 -10.391 -20.920 1.00 51.78 273 GLY A CA 1
ATOM 2054 C C . GLY A 1 273 ? 25.571 -9.633 -19.591 1.00 51.78 273 GLY A C 1
ATOM 2055 O O . GLY A 1 273 ? 26.248 -10.071 -18.666 1.00 51.78 273 GLY A O 1
ATOM 2056 N N . VAL A 1 274 ? 24.777 -8.566 -19.455 1.00 49.19 274 VAL A N 1
ATOM 2057 C CA . VAL A 1 274 ? 24.539 -7.892 -18.168 1.00 49.19 274 VAL A CA 1
ATOM 2058 C C . VAL A 1 274 ? 23.091 -8.165 -17.792 1.00 49.19 274 VAL A C 1
ATOM 2060 O O . VAL A 1 274 ? 22.176 -7.565 -18.348 1.00 49.19 274 VAL A O 1
ATOM 2063 N N . SER A 1 275 ? 22.847 -9.133 -16.905 1.00 48.12 275 SER A N 1
ATOM 2064 C CA . SER A 1 275 ? 21.482 -9.373 -16.446 1.00 48.12 275 SER A CA 1
ATOM 2065 C C . SER A 1 275 ? 21.026 -8.159 -15.647 1.00 48.12 275 SER A C 1
ATOM 2067 O O . SER A 1 275 ? 21.424 -7.984 -14.500 1.00 48.12 275 SER A O 1
ATOM 2069 N N . VAL A 1 276 ? 20.154 -7.343 -16.237 1.00 47.41 276 VAL A N 1
ATOM 2070 C CA . VAL A 1 276 ? 19.540 -6.162 -15.603 1.00 47.41 276 VAL A CA 1
ATOM 2071 C C . VAL A 1 276 ? 18.843 -6.514 -14.274 1.00 47.41 276 VAL A C 1
ATOM 2073 O O . VAL A 1 276 ? 18.590 -5.646 -13.452 1.00 47.41 276 VAL A O 1
ATOM 2076 N N . PHE A 1 277 ? 18.617 -7.801 -13.988 1.00 51.25 277 PHE A N 1
ATOM 2077 C CA . PHE A 1 277 ? 18.108 -8.296 -12.709 1.00 51.25 277 PHE A CA 1
ATOM 2078 C C . PHE A 1 277 ? 19.155 -8.698 -11.657 1.00 51.25 277 PHE A C 1
ATOM 2080 O O . PHE A 1 277 ? 18.841 -9.502 -10.779 1.00 51.25 277 PHE A O 1
ATOM 2087 N N . ASP A 1 278 ? 20.301 -8.017 -11.595 1.00 53.16 278 ASP A N 1
ATOM 2088 C CA . ASP A 1 278 ? 20.874 -7.717 -10.265 1.00 53.16 278 ASP A CA 1
ATOM 2089 C C . ASP A 1 278 ? 19.837 -6.974 -9.384 1.00 53.16 278 ASP A C 1
ATOM 2091 O O . ASP A 1 278 ? 19.806 -7.123 -8.165 1.00 53.16 278 ASP A O 1
ATOM 2095 N N . SER A 1 279 ? 18.847 -6.304 -9.993 1.00 56.03 279 SER A N 1
ATOM 2096 C CA . SER A 1 279 ? 17.642 -5.787 -9.326 1.00 56.03 279 SER A CA 1
ATOM 2097 C C . SER A 1 279 ? 16.701 -6.860 -8.753 1.00 56.03 279 SER A C 1
ATOM 2099 O O . SER A 1 279 ? 15.720 -6.511 -8.092 1.00 56.03 279 SER A O 1
ATOM 2101 N N . SER A 1 280 ? 16.940 -8.161 -8.983 1.00 69.81 280 SER A N 1
ATOM 2102 C CA . SER A 1 280 ? 16.117 -9.197 -8.344 1.00 69.81 280 SER A CA 1
ATOM 2103 C C . SER A 1 280 ? 16.296 -9.181 -6.830 1.00 69.81 280 SER A C 1
ATOM 2105 O O . SER A 1 280 ? 15.317 -9.393 -6.123 1.00 69.81 280 SER A O 1
ATOM 2107 N N . GLU A 1 281 ? 17.488 -8.840 -6.334 1.00 77.88 281 GLU A N 1
ATOM 2108 C CA . GLU A 1 281 ? 17.720 -8.661 -4.899 1.00 77.88 281 GLU A CA 1
ATOM 2109 C C . GLU A 1 281 ? 17.038 -7.399 -4.366 1.00 77.88 281 GLU A C 1
ATOM 2111 O O . GLU A 1 281 ? 16.535 -7.404 -3.243 1.00 77.88 281 GLU A O 1
ATOM 2116 N N . ALA A 1 282 ? 16.951 -6.345 -5.188 1.00 81.31 282 ALA A N 1
ATOM 2117 C CA . ALA A 1 282 ? 16.250 -5.118 -4.824 1.00 81.31 282 ALA A CA 1
ATOM 2118 C C . ALA A 1 282 ? 14.740 -5.354 -4.653 1.00 81.31 282 ALA A C 1
ATOM 2120 O O . ALA A 1 282 ? 14.167 -4.867 -3.689 1.00 81.31 282 ALA A O 1
ATOM 2121 N N . ILE A 1 283 ? 14.103 -6.134 -5.538 1.00 86.69 283 ILE A N 1
ATOM 2122 C CA . ILE A 1 283 ? 12.653 -6.421 -5.482 1.00 86.69 283 ILE A CA 1
ATOM 2123 C C . ILE A 1 283 ? 12.327 -7.594 -4.547 1.00 86.69 283 ILE A C 1
ATOM 2125 O O . ILE A 1 283 ? 11.359 -7.553 -3.789 1.00 86.69 283 ILE A O 1
ATOM 2129 N N . PHE A 1 284 ? 13.110 -8.670 -4.609 1.00 89.38 284 PHE A N 1
ATOM 2130 C CA . PHE A 1 284 ? 12.964 -9.867 -3.778 1.00 89.38 284 PHE A CA 1
ATOM 2131 C C . PHE A 1 284 ? 13.976 -9.850 -2.639 1.00 89.38 284 PHE A C 1
ATOM 2133 O O . PHE A 1 284 ? 14.744 -10.794 -2.442 1.00 89.38 284 PHE A O 1
ATOM 2140 N N . SER A 1 285 ? 13.945 -8.763 -1.879 1.00 92.19 285 SER A N 1
ATOM 2141 C CA . SER A 1 285 ? 14.787 -8.573 -0.707 1.00 92.19 285 SER A CA 1
ATOM 2142 C C . SER A 1 285 ? 14.622 -9.710 0.312 1.00 92.19 285 SER A C 1
ATOM 2144 O O . SER A 1 285 ? 13.613 -10.427 0.351 1.00 92.19 285 SER A O 1
ATOM 2146 N N . GLN A 1 286 ? 15.565 -9.818 1.249 1.00 92.94 286 GLN A N 1
ATOM 2147 C CA . GLN A 1 286 ? 15.460 -10.779 2.348 1.00 92.94 286 GLN A CA 1
ATOM 2148 C C . GLN A 1 286 ? 14.164 -10.607 3.165 1.00 92.94 286 GLN A C 1
ATOM 2150 O O . GLN A 1 286 ? 13.604 -11.607 3.621 1.00 92.94 286 GLN A O 1
ATOM 2155 N N . ARG A 1 287 ? 13.643 -9.376 3.314 1.00 93.44 287 ARG A N 1
ATOM 2156 C CA . ARG A 1 287 ? 12.372 -9.141 4.025 1.00 93.44 287 ARG A CA 1
ATOM 2157 C C . ARG A 1 287 ? 11.170 -9.659 3.233 1.00 93.44 287 ARG A C 1
ATOM 2159 O O . ARG A 1 287 ? 10.301 -10.293 3.834 1.00 93.44 287 ARG A O 1
ATOM 2166 N N . VAL A 1 288 ? 11.143 -9.489 1.909 1.00 93.12 288 VAL A N 1
ATOM 2167 C CA . VAL A 1 288 ? 10.100 -10.063 1.035 1.00 93.12 288 VAL A CA 1
ATOM 2168 C C . VAL A 1 288 ? 10.140 -11.583 1.090 1.00 93.12 288 VAL A C 1
ATOM 2170 O O . VAL A 1 288 ? 9.111 -12.218 1.319 1.00 93.12 288 VAL A O 1
ATOM 2173 N N . LEU A 1 289 ? 11.326 -12.175 0.943 1.00 92.19 289 LEU A N 1
ATOM 2174 C CA . LEU A 1 289 ? 11.498 -13.626 0.983 1.00 92.19 289 LEU A CA 1
ATOM 2175 C C . LEU A 1 289 ? 11.082 -14.195 2.347 1.00 92.19 289 LEU A C 1
ATOM 2177 O O . LEU A 1 289 ? 10.375 -15.201 2.401 1.00 92.19 289 LEU A O 1
ATOM 2181 N N . ALA A 1 290 ? 11.443 -13.533 3.450 1.00 92.25 290 ALA A N 1
ATOM 2182 C CA . ALA A 1 290 ? 11.013 -13.921 4.792 1.00 92.25 290 ALA A CA 1
ATOM 2183 C C . ALA A 1 290 ? 9.485 -13.836 4.956 1.00 92.25 290 ALA A C 1
ATOM 2185 O O . ALA A 1 290 ? 8.866 -14.791 5.432 1.00 92.25 290 ALA A O 1
ATOM 2186 N N . ALA A 1 291 ? 8.856 -12.744 4.504 1.00 92.69 291 ALA A N 1
ATOM 2187 C CA . ALA A 1 291 ? 7.398 -12.596 4.510 1.00 92.69 291 ALA A CA 1
ATOM 2188 C C . ALA A 1 291 ? 6.707 -13.674 3.658 1.00 92.69 291 ALA A C 1
ATOM 2190 O O . ALA A 1 291 ? 5.651 -14.190 4.024 1.00 92.69 291 ALA A O 1
ATOM 2191 N N . ALA A 1 292 ? 7.346 -14.088 2.565 1.00 91.12 292 ALA A N 1
ATOM 2192 C CA . ALA A 1 292 ? 6.872 -15.139 1.678 1.00 91.12 292 ALA A CA 1
ATOM 2193 C C . ALA A 1 292 ? 7.205 -16.569 2.156 1.00 91.12 292 ALA A C 1
ATOM 2195 O O . ALA A 1 292 ? 7.086 -17.524 1.381 1.00 91.12 292 ALA A O 1
ATOM 2196 N N . ARG A 1 293 ? 7.587 -16.736 3.434 1.00 91.25 293 ARG A N 1
ATOM 2197 C CA . ARG A 1 293 ? 7.958 -18.018 4.065 1.00 91.25 293 ARG A CA 1
ATOM 2198 C C . ARG A 1 293 ? 9.175 -18.680 3.412 1.00 91.25 293 ARG A C 1
ATOM 2200 O O . ARG A 1 293 ? 9.175 -19.884 3.162 1.00 91.25 293 ARG A O 1
ATOM 2207 N N . SER A 1 294 ? 10.190 -17.875 3.117 1.00 83.31 294 SER A N 1
ATOM 2208 C CA . SER A 1 294 ? 11.484 -18.292 2.561 1.00 83.31 294 SER A CA 1
ATOM 2209 C C . SER A 1 294 ? 11.403 -18.959 1.182 1.00 83.31 294 SER A C 1
ATOM 2211 O O . SER A 1 294 ? 12.302 -19.704 0.798 1.00 83.31 294 SER A O 1
ATOM 2213 N N . ALA A 1 295 ? 10.342 -18.703 0.413 1.00 82.25 295 ALA A N 1
ATOM 2214 C CA . ALA A 1 295 ? 10.297 -19.087 -0.996 1.00 82.25 295 ALA A CA 1
ATOM 2215 C C . ALA A 1 295 ? 11.279 -18.226 -1.802 1.00 82.25 295 ALA A C 1
ATOM 2217 O O . ALA A 1 295 ? 11.365 -17.027 -1.563 1.00 82.25 295 ALA A O 1
ATOM 2218 N N . SER A 1 296 ? 11.989 -18.811 -2.772 1.00 84.00 296 SER A N 1
ATOM 2219 C CA . SER A 1 296 ? 12.862 -18.043 -3.669 1.00 84.00 296 SER A CA 1
ATOM 2220 C C . SER A 1 296 ? 12.048 -17.135 -4.600 1.00 84.00 296 SER A C 1
ATOM 2222 O O . SER A 1 296 ? 10.913 -17.465 -4.951 1.00 84.00 296 SER A O 1
ATOM 2224 N N . GLY A 1 297 ? 12.630 -16.023 -5.066 1.00 76.00 297 GLY A N 1
ATOM 2225 C CA . GLY A 1 297 ? 11.963 -15.115 -6.014 1.00 76.00 297 GLY A CA 1
ATOM 2226 C C . GLY A 1 297 ? 11.454 -15.837 -7.271 1.00 76.00 297 GLY A C 1
ATOM 2227 O O . GLY A 1 297 ? 10.303 -15.665 -7.672 1.00 76.00 297 GLY A O 1
ATOM 2228 N N . ALA A 1 298 ? 12.252 -16.758 -7.823 1.00 77.12 298 ALA A N 1
ATOM 2229 C CA . ALA A 1 298 ? 11.854 -17.599 -8.955 1.00 77.12 298 ALA A CA 1
ATOM 2230 C C . ALA A 1 298 ? 10.627 -18.480 -8.650 1.00 77.12 298 ALA A C 1
ATOM 2232 O O . ALA A 1 298 ? 9.755 -18.658 -9.501 1.00 77.12 298 ALA A O 1
ATOM 2233 N N . GLU A 1 299 ? 10.531 -19.018 -7.434 1.00 81.44 299 GLU A N 1
ATOM 2234 C CA . GLU A 1 299 ? 9.383 -19.813 -7.002 1.00 81.44 299 GLU A CA 1
ATOM 2235 C C . GLU A 1 299 ? 8.134 -18.942 -6.802 1.00 81.44 299 GLU A C 1
ATOM 2237 O O . GLU A 1 299 ? 7.034 -19.353 -7.176 1.00 81.44 299 GLU A O 1
ATOM 2242 N N . LEU A 1 300 ? 8.282 -17.718 -6.287 1.00 81.69 300 LEU A N 1
ATOM 2243 C CA . LEU A 1 300 ? 7.177 -16.757 -6.174 1.00 81.69 300 LEU A CA 1
ATOM 2244 C C . LEU A 1 300 ? 6.609 -16.389 -7.545 1.00 81.69 300 LEU A C 1
ATOM 2246 O O . LEU A 1 300 ? 5.390 -16.438 -7.753 1.00 81.69 300 LEU A O 1
ATOM 2250 N N . LEU A 1 301 ? 7.492 -16.114 -8.505 1.00 78.31 301 LEU A N 1
ATOM 2251 C CA . LEU A 1 301 ? 7.113 -15.869 -9.891 1.00 78.31 301 LEU A CA 1
ATOM 2252 C C . LEU A 1 301 ? 6.425 -17.099 -10.501 1.00 78.31 301 LEU A C 1
ATOM 2254 O O . LEU A 1 301 ? 5.344 -16.972 -11.077 1.00 78.31 301 LEU A O 1
ATOM 2258 N N . ARG A 1 302 ? 6.953 -18.310 -10.292 1.00 78.12 302 ARG A N 1
ATOM 2259 C CA . ARG A 1 302 ? 6.335 -19.552 -10.789 1.00 78.12 302 ARG A CA 1
ATOM 2260 C C . ARG A 1 302 ? 4.932 -19.784 -10.217 1.00 78.12 302 ARG A C 1
ATOM 2262 O O . ARG A 1 302 ? 4.005 -20.092 -10.969 1.00 78.12 302 ARG A O 1
ATOM 2269 N N . ARG A 1 303 ? 4.747 -19.601 -8.905 1.00 77.88 303 ARG A N 1
ATOM 2270 C CA . ARG A 1 303 ? 3.450 -19.779 -8.221 1.00 77.88 303 ARG A CA 1
ATOM 2271 C C . ARG A 1 303 ? 2.388 -18.821 -8.738 1.00 77.88 303 ARG A C 1
ATOM 2273 O O . ARG A 1 303 ? 1.235 -19.216 -8.904 1.00 77.88 303 ARG A O 1
ATOM 2280 N N . SER A 1 304 ? 2.777 -17.582 -9.019 1.00 69.69 304 SER A N 1
ATOM 2281 C CA . SER A 1 304 ? 1.864 -16.583 -9.574 1.00 69.69 304 SER A CA 1
ATOM 2282 C C .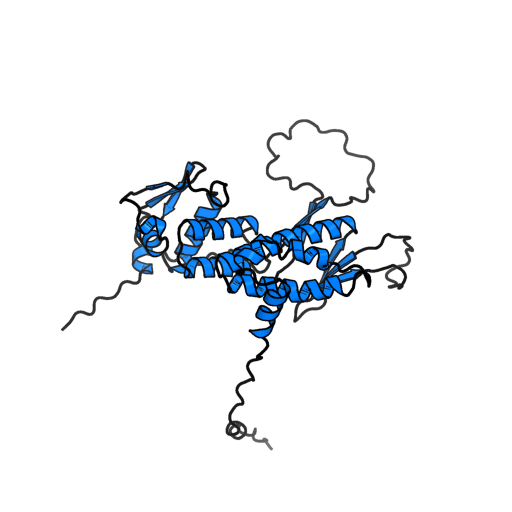 SER A 1 304 ? 1.430 -16.904 -11.010 1.00 69.69 304 SER A C 1
ATOM 2284 O O . SER A 1 304 ? 0.264 -16.711 -11.356 1.00 69.69 304 SER A O 1
ATOM 2286 N N . GLY A 1 305 ? 2.337 -17.460 -11.827 1.00 62.59 305 GLY A N 1
ATOM 2287 C CA . GLY A 1 305 ? 2.066 -17.846 -13.211 1.00 62.59 305 GLY A CA 1
ATOM 2288 C C . GLY A 1 305 ? 1.128 -19.049 -13.338 1.00 62.59 305 GLY A C 1
ATOM 2289 O O . GLY A 1 305 ? 0.343 -19.123 -14.282 1.00 62.59 305 GLY A O 1
ATOM 2290 N N . MET A 1 306 ? 1.143 -19.973 -12.374 1.00 47.41 306 MET A N 1
ATOM 2291 C CA . MET A 1 306 ? 0.350 -21.206 -12.459 1.00 47.41 306 MET A CA 1
ATOM 2292 C C . MET A 1 306 ? -1.103 -21.089 -11.980 1.00 47.41 306 MET A C 1
ATOM 2294 O O . MET A 1 306 ? -1.908 -21.955 -12.311 1.00 47.41 306 MET A O 1
ATOM 2298 N N . GLN A 1 307 ? -1.494 -20.024 -11.273 1.00 53.53 307 GLN A N 1
ATOM 2299 C CA . GLN A 1 307 ? -2.875 -19.895 -10.774 1.00 53.53 307 GLN A CA 1
ATOM 2300 C C . GLN A 1 307 ? -3.852 -19.210 -11.752 1.00 53.53 307 GLN A C 1
ATOM 2302 O O . GLN A 1 307 ? -5.034 -19.103 -11.439 1.00 53.53 307 GLN A O 1
ATOM 2307 N N . GLY A 1 308 ? -3.405 -18.769 -12.940 1.00 49.66 308 GLY A N 1
ATOM 2308 C CA . GLY A 1 308 ? -4.228 -17.943 -13.843 1.00 49.66 308 GLY A CA 1
ATOM 2309 C C . GLY A 1 308 ? -4.263 -18.316 -15.330 1.00 49.66 308 GLY A C 1
ATOM 2310 O O . GLY A 1 308 ? -4.986 -17.665 -16.078 1.00 49.66 308 GLY A O 1
ATOM 2311 N N . VAL A 1 309 ? -3.521 -19.333 -15.790 1.00 40.34 309 VAL A N 1
ATOM 2312 C CA . VAL A 1 309 ? -3.495 -19.721 -17.226 1.00 40.34 309 VAL A CA 1
ATOM 2313 C C . VAL A 1 309 ? -4.370 -20.944 -17.527 1.00 40.34 309 VAL A C 1
ATOM 2315 O O . VAL A 1 309 ? -4.381 -21.475 -18.633 1.00 40.34 309 VAL A O 1
ATOM 2318 N N . GLY A 1 310 ? -5.242 -21.322 -16.595 1.00 35.84 310 GLY A N 1
ATOM 2319 C CA . GLY A 1 310 ? -6.539 -21.824 -17.014 1.00 35.84 310 GLY A CA 1
ATOM 2320 C C . GLY A 1 310 ? -7.341 -20.636 -17.529 1.00 35.84 310 GLY A C 1
ATOM 2321 O O . GLY A 1 310 ? -8.088 -20.043 -16.756 1.00 35.84 310 GLY A O 1
ATOM 2322 N N . ARG A 1 311 ? -7.230 -20.280 -18.823 1.00 38.47 311 ARG A N 1
ATOM 2323 C CA . ARG A 1 311 ? -8.377 -19.629 -19.483 1.00 38.47 311 ARG A CA 1
ATOM 2324 C C . ARG A 1 311 ? -9.584 -20.462 -19.043 1.00 38.47 311 ARG A C 1
ATOM 2326 O O . ARG A 1 311 ? -9.503 -21.682 -19.229 1.00 38.47 311 ARG A O 1
ATOM 2333 N N . PRO A 1 312 ? -10.656 -19.892 -18.461 1.00 37.31 312 PRO A N 1
ATOM 2334 C CA . PRO A 1 312 ? -11.891 -20.644 -18.393 1.00 37.31 312 PRO A CA 1
ATOM 2335 C C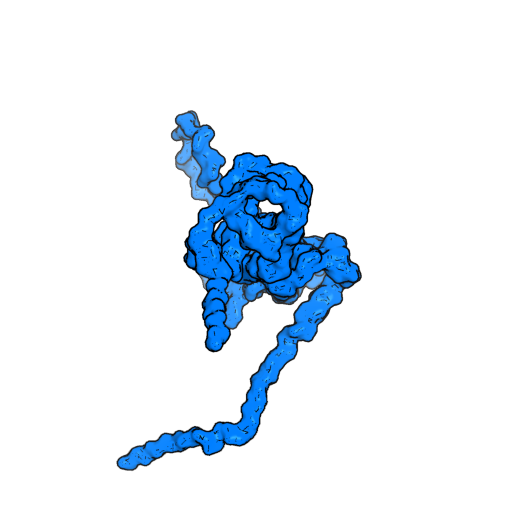 . PRO A 1 312 ? -12.121 -21.094 -19.831 1.00 37.31 312 PRO A C 1
ATOM 2337 O O . PRO A 1 312 ? -12.237 -20.260 -20.734 1.00 37.31 312 PRO A O 1
ATOM 2340 N N . ARG A 1 313 ? -12.036 -22.408 -20.087 1.00 35.03 313 ARG A N 1
ATOM 2341 C CA . ARG A 1 313 ? -12.581 -22.945 -21.327 1.00 35.03 313 ARG A CA 1
ATOM 2342 C C . ARG A 1 313 ? -13.980 -22.369 -21.325 1.00 35.03 313 ARG A C 1
ATOM 2344 O O . ARG A 1 313 ? -14.713 -22.632 -20.370 1.00 35.03 313 ARG A O 1
ATOM 2351 N N . ALA A 1 314 ? -14.284 -21.518 -22.309 1.00 35.19 314 ALA A N 1
ATOM 2352 C CA . ALA A 1 314 ? -15.643 -21.056 -22.515 1.00 35.19 314 ALA A CA 1
ATOM 2353 C C . ALA A 1 314 ? -16.521 -22.294 -22.323 1.00 35.19 314 ALA A C 1
ATOM 2355 O O . ALA A 1 314 ? -16.153 -23.339 -22.887 1.00 35.19 314 ALA A O 1
ATOM 2356 N N . PRO A 1 315 ? -17.535 -22.252 -21.436 1.00 36.09 315 PRO A N 1
ATOM 2357 C CA . PRO A 1 315 ? -18.382 -23.409 -21.223 1.00 36.09 315 PRO A CA 1
ATOM 2358 C C . PRO A 1 315 ? -18.769 -23.881 -22.613 1.00 36.09 315 PRO A C 1
ATOM 2360 O O . PRO A 1 315 ? -19.283 -23.092 -23.408 1.00 36.09 315 PRO A O 1
ATOM 2363 N N . ARG A 1 316 ? -18.380 -25.114 -22.962 1.00 36.56 316 ARG A N 1
ATOM 2364 C CA . ARG A 1 316 ? -18.850 -25.714 -24.201 1.00 36.56 316 ARG A CA 1
ATOM 2365 C C . ARG A 1 316 ? -20.353 -25.728 -24.026 1.00 36.56 316 ARG A C 1
ATOM 2367 O O . ARG A 1 316 ? -20.857 -26.514 -23.225 1.00 36.56 316 ARG A O 1
ATOM 2374 N N . LEU A 1 317 ? -21.029 -24.789 -24.684 1.00 40.41 317 LEU A N 1
ATOM 2375 C CA . LEU A 1 317 ? -22.470 -24.819 -24.790 1.00 40.41 317 LEU A CA 1
ATOM 2376 C C . LEU A 1 317 ? -22.794 -26.229 -25.287 1.00 40.41 317 LEU A C 1
ATOM 2378 O O . LEU A 1 317 ? -22.138 -26.703 -26.223 1.00 40.41 317 LEU A O 1
ATOM 2382 N N . PRO A 1 318 ? -23.684 -26.959 -24.605 1.00 41.12 318 PRO A N 1
ATOM 2383 C CA . PRO A 1 318 ? -24.040 -28.284 -25.061 1.00 41.12 318 PRO A CA 1
ATOM 2384 C C . PRO A 1 318 ? -24.566 -28.150 -26.498 1.00 41.12 318 PRO A C 1
ATOM 2386 O O . PRO A 1 318 ? -25.276 -27.196 -26.818 1.00 41.12 318 PRO A O 1
ATOM 2389 N N . ALA A 1 319 ? -24.183 -29.084 -27.372 1.00 50.53 319 ALA A N 1
ATOM 2390 C CA . ALA A 1 319 ? -24.447 -29.052 -28.818 1.00 50.53 319 ALA A CA 1
ATOM 2391 C C . ALA A 1 319 ? -25.945 -28.976 -29.201 1.00 50.53 319 ALA A C 1
ATOM 2393 O O . ALA A 1 319 ? -26.298 -28.937 -30.372 1.00 50.53 319 ALA A O 1
ATOM 2394 N N . CYS A 1 320 ? -26.846 -28.943 -28.221 1.00 47.19 320 CYS A N 1
ATOM 2395 C CA . CYS A 1 320 ? -28.281 -28.796 -28.392 1.00 47.19 320 CYS A CA 1
ATOM 2396 C C . CYS A 1 320 ? -28.774 -27.341 -28.538 1.00 47.19 320 CYS A C 1
ATOM 2398 O O . CYS A 1 320 ? -29.970 -27.159 -28.751 1.00 47.19 320 CYS A O 1
ATOM 2400 N N . TRP A 1 321 ? -27.913 -26.313 -28.482 1.00 41.81 321 TRP A N 1
ATOM 2401 C CA . TRP A 1 321 ? -28.337 -24.912 -28.691 1.00 41.81 321 TRP A CA 1
ATOM 2402 C C . TRP A 1 321 ? -28.125 -24.335 -30.097 1.00 41.81 321 TRP A C 1
ATOM 2404 O O . TRP A 1 321 ? -28.649 -23.262 -30.382 1.00 41.81 321 TRP A O 1
ATOM 2414 N N . GLU A 1 322 ? -27.476 -25.051 -31.017 1.00 44.72 322 GLU A N 1
ATOM 2415 C CA . GLU A 1 322 ? -27.291 -24.570 -32.400 1.00 44.72 322 GLU A CA 1
ATOM 2416 C C . GLU A 1 322 ? -28.529 -24.731 -33.306 1.00 44.72 322 GLU A C 1
ATOM 2418 O O . GLU A 1 322 ? -28.564 -24.166 -34.393 1.00 44.72 322 GLU A O 1
ATOM 2423 N N . ASN A 1 323 ? -29.588 -25.412 -32.848 1.00 52.25 323 ASN A N 1
ATOM 2424 C CA . ASN A 1 323 ? -30.786 -25.685 -33.660 1.00 52.25 323 ASN A CA 1
ATOM 2425 C C . ASN A 1 323 ? -32.030 -24.848 -33.298 1.00 52.25 323 ASN A C 1
ATOM 2427 O O . ASN A 1 323 ? -33.114 -25.132 -33.801 1.00 52.25 323 ASN A O 1
ATOM 2431 N N . ALA A 1 324 ? -31.914 -23.834 -32.434 1.00 48.06 324 ALA A N 1
ATOM 2432 C CA . ALA A 1 324 ? -33.069 -23.070 -31.935 1.00 48.06 324 ALA A CA 1
ATOM 2433 C C . ALA A 1 324 ? -33.142 -21.609 -32.418 1.00 48.06 324 ALA A C 1
ATOM 2435 O O . ALA A 1 324 ? -33.928 -20.830 -31.879 1.00 48.06 324 ALA A O 1
ATOM 2436 N N . LEU A 1 325 ? -32.352 -21.213 -33.422 1.00 48.09 325 LEU A N 1
ATOM 2437 C CA . LEU A 1 325 ? -32.493 -19.888 -34.030 1.00 48.09 325 LEU A CA 1
ATOM 2438 C C . LEU A 1 325 ? -33.474 -19.951 -35.214 1.00 48.09 325 LEU A C 1
ATOM 2440 O O . LEU A 1 325 ? -33.227 -20.702 -36.162 1.00 48.09 325 LEU A O 1
ATOM 2444 N N . PRO A 1 326 ? -34.582 -19.186 -35.191 1.00 53.06 326 PRO A N 1
ATOM 2445 C CA . PRO A 1 326 ? -35.501 -19.114 -36.317 1.00 53.06 326 PRO A CA 1
ATOM 2446 C C . PRO A 1 326 ? -34.780 -18.525 -37.533 1.00 53.06 326 PRO A C 1
ATOM 2448 O O . PRO A 1 326 ? -34.221 -17.429 -37.479 1.00 53.06 326 PRO A O 1
ATOM 2451 N N . GLN A 1 327 ? -34.786 -19.275 -38.635 1.00 61.28 327 GLN A N 1
ATOM 2452 C CA . GLN A 1 327 ? -34.315 -18.799 -39.932 1.00 61.28 327 GLN A CA 1
ATOM 2453 C C . GLN A 1 327 ? -35.150 -17.574 -40.341 1.00 61.28 327 GLN A C 1
ATOM 2455 O O . GLN A 1 327 ? -36.382 -17.646 -40.283 1.00 61.28 327 GLN A O 1
ATOM 2460 N N . PRO A 1 328 ? -34.530 -16.456 -40.757 1.00 50.59 328 PRO A N 1
ATOM 2461 C CA . PRO A 1 328 ? -35.274 -15.306 -41.243 1.00 50.59 328 PRO A CA 1
ATOM 2462 C C . PRO A 1 328 ? -36.024 -15.703 -42.517 1.00 50.59 328 PRO A C 1
ATOM 2464 O O . PRO A 1 328 ? -35.429 -16.062 -43.535 1.00 50.59 328 PRO A O 1
ATOM 2467 N N . SER A 1 329 ? -37.352 -15.659 -42.445 1.00 58.44 329 SER A N 1
ATOM 2468 C CA . SER A 1 329 ? -38.246 -15.870 -43.577 1.00 58.44 329 SER A CA 1
ATOM 2469 C C . SER A 1 329 ? -37.922 -14.867 -44.684 1.00 58.44 329 SER A C 1
ATOM 2471 O O . SER A 1 329 ? -38.054 -13.657 -44.499 1.00 58.44 329 SER A O 1
ATOM 2473 N N . ARG A 1 330 ? -37.484 -15.382 -45.838 1.00 52.75 330 ARG A N 1
ATOM 2474 C CA . ARG A 1 330 ? -37.352 -14.603 -47.072 1.00 52.75 330 ARG A CA 1
ATOM 2475 C C . ARG A 1 330 ? -38.739 -14.131 -47.494 1.00 52.75 330 ARG A C 1
ATOM 2477 O O . ARG A 1 330 ? -39.595 -14.951 -47.812 1.00 52.75 330 ARG A O 1
ATOM 2484 N N . VAL A 1 331 ? -38.936 -12.820 -47.492 1.00 61.69 331 VAL A N 1
ATOM 2485 C CA . VAL A 1 331 ? -40.066 -12.174 -48.159 1.00 61.69 331 VAL A CA 1
ATOM 2486 C C . VAL A 1 331 ? -39.775 -12.211 -49.661 1.00 61.69 331 VAL A C 1
ATOM 2488 O O . VAL A 1 331 ? -38.726 -11.726 -50.089 1.00 61.69 331 VAL A O 1
ATOM 2491 N N . THR A 1 332 ? -40.652 -12.864 -50.422 1.00 70.06 332 THR A N 1
ATOM 2492 C CA . THR A 1 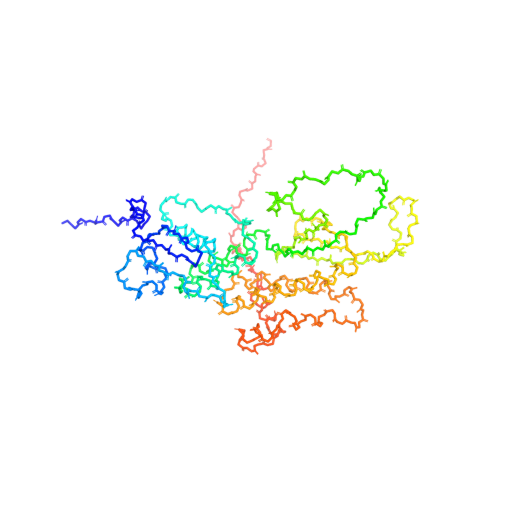332 ? -40.739 -12.785 -51.891 1.00 70.06 332 THR A CA 1
ATOM 2493 C C . THR A 1 332 ? -41.520 -11.561 -52.317 1.00 70.06 332 THR A C 1
ATOM 2495 O O . THR A 1 332 ? -42.560 -11.313 -51.664 1.00 70.06 332 THR A O 1
#

Secondary structure (DSSP, 8-state):
---------HHHHHHT----EEEEPTTS-EEEE-HHHHHHHBHHHHTS-S-SEEE-TT-EETTEEPPHHHHHHHHHHHHHHTTGGG------TTSS-HHHHHHHHHHHHHTTB-HHHHHHHHHHHHHSS---EEEEEE--------S------S-TTS-TTS---TTEEEEEE-TTSEEEEEEE-TTS---SSS-------EEEEEEE-TTSPPEEEEEE-HHHHHHHHHHHHHHHHHHHHHHHHTT-HHHHHHHHHHHHHHHHHHHHSS-TTS-GGGHHHHHS-HHHHHHTTT--HHHHHHHHHHTS----------TTSTT-SPPPP---

Radius of gyration: 26.77 Å; chains: 1; bounding box: 74×71×80 Å

Organism: Tetradesmus obliquus (NCBI:txid3088)

Sequence (332 aa):
MASCSKQSSFAEFAAGTDPTLTVKTADGGHIPAHNEVLWLVCSCWRNAPASNTWDLSNLLVNGRPVSQTAVTAVLSVVHSSMGALGYKPDRTAGQYSLPQLEEMLWFADAVGCSSTVLVQLAGLLGNSARAELECSFEGNSSGTNTAAAAAASASAAAAAAAEEPIGAKRVTLKLDARYTMRDCTTNNTVQYSNVRHHDAVKHFITARRRDAWAELVEELSAEQLQHLQQQLGEQLEALLFLGFKLGLKQLLQPVIRFVHGTARELTEDFTPGVSVFDSSEAIFSQRVLAAARSASGAELLRRSGMQGVGRPRAPRLPACWENALPQPSRVT